Protein AF-A0A7X3IDD8-F1 (afdb_monomer_lite)

pLDDT: mean 87.77, std 14.96, range [39.66, 98.31]

Radius of gyration: 26.76 Å; chains: 1; bounding box: 59×68×96 Å

Secondary structure (DSSP, 8-state):
-------HHHHHHHHHHHHHHHHHHHHHHHHHHHHHHHTS-TTTT---HHHHHHHHHHHHHHHHHHHHHHHHHHGGGGT--HHHHHHHHHHHHHHHHHHHIIIIIHHHH-HHHHHHHHHHHSTTS---HHHHHHHIIIIIIIIS-HHHHHHHHHHHTTSEEEETTEEEE-HHHHHHHHHHHHHHHHTT--THHHH-PPPTT-----PPPP----

Sequence (214 aa):
MTEPSLSGTGRALRWVGAQALLHLGTLVVGFGTFVLLFQTDLWSGVTILFYRGLLLLVVAFLLTLAAAVALTGLGRAWGLRRRDALGACVLSLSLNLSGFVVLPVTVDRSVSVFLLGQMAAHPDESFDADRARAVFDAVYLGTFRQMERRLAEQKASGNVAPRGDGYVITPQGRAFIRFAGLIARLFRTDTRLIAGASAPGAAPTLRPPRDQPD

Foldseek 3Di:
DDDPDDPPVNLVVLLVVVLVCLLVVLLVQLLVQLVVLVVDCVPVVPLPLLVVSVVSSVVSLVVSLVVSQVVLVVVVVSVRDSVSSVVSSVVSSVVNNVCCCVPVVCCVVDLVVVLVVVCVVVVPDDDDPVNSVVCCVCPVCNVVVVVVSVVVVCVVVVQWDDDDPRIDGDPVVVVVLVVVLVVCVVVVHDCCVRVDDDPVPPPPPPDPDDDDDD

Structure (mmCIF, N/CA/C/O backbone):
data_AF-A0A7X3IDD8-F1
#
_entry.id   AF-A0A7X3IDD8-F1
#
loop_
_atom_site.group_PDB
_atom_site.id
_atom_site.type_symbol
_atom_site.label_atom_id
_atom_site.label_alt_id
_atom_site.label_comp_id
_atom_site.label_asym_id
_atom_site.label_entity_id
_atom_site.label_seq_id
_atom_site.pdbx_PDB_ins_code
_atom_site.Cartn_x
_atom_site.Cartn_y
_atom_site.Cartn_z
_atom_site.occupancy
_atom_site.B_iso_or_equiv
_atom_site.auth_seq_id
_atom_site.auth_comp_id
_atom_site.auth_asym_id
_atom_site.auth_atom_id
_atom_site.pdbx_PDB_model_num
ATOM 1 N N . MET A 1 1 ? 36.778 8.704 -46.270 1.00 40.66 1 MET A N 1
ATOM 2 C CA . MET A 1 1 ? 35.745 9.066 -45.277 1.00 40.66 1 MET A CA 1
ATOM 3 C C . MET A 1 1 ? 35.846 8.081 -44.130 1.00 40.66 1 MET A C 1
ATOM 5 O O . MET A 1 1 ? 35.415 6.947 -44.261 1.00 40.66 1 MET A O 1
ATOM 9 N N . THR A 1 2 ? 36.538 8.476 -43.070 1.00 46.09 2 THR A N 1
ATOM 10 C CA . THR A 1 2 ? 36.701 7.712 -41.831 1.00 46.09 2 THR A CA 1
ATOM 11 C C . THR A 1 2 ? 35.516 8.026 -40.925 1.00 46.09 2 THR A C 1
ATOM 13 O O . THR A 1 2 ? 35.319 9.180 -40.551 1.00 46.09 2 THR A O 1
ATOM 16 N N . GLU A 1 3 ? 34.695 7.023 -40.609 1.00 45.62 3 GLU A N 1
ATOM 17 C CA . GLU A 1 3 ? 33.660 7.185 -39.589 1.00 45.62 3 GLU A CA 1
ATOM 18 C C . GLU A 1 3 ? 34.314 7.539 -38.244 1.00 45.62 3 GLU A C 1
ATOM 20 O O . GLU A 1 3 ? 35.292 6.890 -37.853 1.00 45.62 3 GLU A O 1
ATOM 25 N N . PRO A 1 4 ? 33.804 8.541 -37.508 1.00 50.19 4 PRO A N 1
ATOM 26 C CA . PRO A 1 4 ? 34.301 8.835 -36.179 1.00 50.19 4 PRO A CA 1
ATOM 27 C C . PRO A 1 4 ? 33.921 7.674 -35.258 1.00 50.19 4 PRO A C 1
ATOM 29 O O . PRO A 1 4 ? 32.768 7.521 -34.851 1.00 50.19 4 PRO A O 1
ATOM 32 N N . SER A 1 5 ? 34.902 6.836 -34.920 1.00 55.78 5 SER A N 1
ATOM 33 C CA . SER A 1 5 ? 34.750 5.808 -33.900 1.00 55.78 5 SER A CA 1
ATOM 34 C C . SER A 1 5 ? 34.416 6.496 -32.577 1.00 55.78 5 SER A C 1
ATOM 36 O O . SER A 1 5 ? 35.290 7.085 -31.939 1.00 55.78 5 SER A O 1
ATOM 38 N N . LEU A 1 6 ? 33.148 6.459 -32.165 1.00 56.12 6 LEU A N 1
ATOM 39 C CA . LEU A 1 6 ? 32.753 6.894 -30.828 1.00 56.12 6 LEU A CA 1
ATOM 40 C C . LEU A 1 6 ? 33.635 6.157 -29.812 1.00 56.12 6 LEU A C 1
ATOM 42 O O . LEU A 1 6 ? 33.606 4.924 -29.746 1.00 56.12 6 LEU A O 1
ATOM 46 N N . SER A 1 7 ? 34.426 6.914 -29.049 1.00 67.75 7 SER A N 1
ATOM 47 C CA . SER A 1 7 ? 35.276 6.387 -27.983 1.00 67.75 7 SER A CA 1
ATOM 48 C C . SER A 1 7 ? 34.442 5.533 -27.019 1.00 67.75 7 SER A C 1
ATOM 50 O O . SER A 1 7 ? 33.246 5.779 -26.828 1.00 67.75 7 SER A O 1
ATOM 52 N N . GLY A 1 8 ? 35.048 4.508 -26.407 1.00 75.00 8 GLY A N 1
ATOM 53 C CA . GLY A 1 8 ? 34.346 3.583 -25.501 1.00 75.00 8 GLY A CA 1
ATOM 54 C C . GLY A 1 8 ? 33.519 4.294 -24.418 1.00 75.00 8 GLY A C 1
ATOM 55 O O . GLY A 1 8 ? 32.426 3.845 -24.073 1.00 75.00 8 GLY A O 1
ATOM 56 N N . THR A 1 9 ? 33.978 5.471 -23.986 1.00 80.56 9 THR A N 1
ATOM 57 C CA . THR A 1 9 ? 33.298 6.375 -23.052 1.00 80.56 9 THR A CA 1
ATOM 58 C C . THR A 1 9 ? 31.939 6.871 -23.559 1.00 80.56 9 THR A C 1
ATOM 60 O O . THR A 1 9 ? 30.962 6.844 -22.814 1.00 80.56 9 THR A O 1
ATOM 63 N N . GLY A 1 10 ? 31.826 7.270 -24.831 1.00 82.88 10 GLY A N 1
ATOM 64 C CA . GLY A 1 10 ? 30.569 7.774 -25.399 1.00 82.88 10 GLY A CA 1
ATOM 65 C C . GLY A 1 10 ? 29.494 6.691 -25.512 1.00 82.88 10 GLY A C 1
ATOM 66 O O . GLY A 1 10 ? 28.311 6.942 -25.282 1.00 82.88 10 GLY A O 1
ATOM 67 N N . ARG A 1 11 ? 29.901 5.451 -25.806 1.00 82.31 11 ARG A N 1
ATOM 68 C CA . ARG A 1 11 ? 28.991 4.296 -25.835 1.00 82.31 11 ARG A CA 1
ATOM 69 C C . ARG A 1 11 ? 28.524 3.910 -24.430 1.00 82.31 11 ARG A C 1
ATOM 71 O O . ARG A 1 11 ? 27.340 3.632 -24.248 1.00 82.31 11 ARG A O 1
ATOM 78 N N . ALA A 1 12 ? 29.430 3.939 -23.451 1.00 85.44 12 ALA A N 1
ATOM 79 C CA . ALA A 1 12 ? 29.105 3.674 -22.053 1.00 85.44 12 ALA A CA 1
ATOM 80 C C . ALA A 1 12 ? 28.103 4.699 -21.499 1.00 85.44 12 ALA A C 1
ATOM 82 O O . ALA A 1 12 ? 27.088 4.308 -20.926 1.00 85.44 12 ALA A O 1
ATOM 83 N N . LEU A 1 13 ? 28.324 5.995 -21.745 1.00 88.94 13 LEU A N 1
ATOM 84 C CA . LEU A 1 13 ? 27.430 7.055 -21.273 1.00 88.94 13 LEU A CA 1
ATOM 85 C C . LEU A 1 13 ? 26.016 6.928 -21.858 1.00 88.94 13 LEU A C 1
ATOM 87 O O . LEU A 1 13 ? 25.032 7.054 -21.132 1.00 88.94 13 LEU A O 1
ATOM 91 N N . ARG A 1 14 ? 25.901 6.611 -23.155 1.00 87.00 14 ARG A N 1
ATOM 92 C CA . ARG A 1 14 ? 24.602 6.373 -23.809 1.00 87.00 14 ARG A CA 1
ATOM 93 C C . ARG A 1 14 ? 23.867 5.175 -23.216 1.00 87.00 14 ARG A C 1
ATOM 95 O O . ARG A 1 14 ? 22.658 5.250 -23.021 1.00 87.00 14 ARG A O 1
ATOM 102 N N . TRP A 1 15 ? 24.583 4.093 -22.916 1.00 88.38 15 TRP A N 1
ATOM 103 C CA . TRP A 1 15 ? 23.991 2.915 -22.287 1.00 88.38 15 TRP A CA 1
ATOM 104 C C . TRP A 1 15 ? 23.508 3.212 -20.863 1.00 88.38 15 TRP A C 1
ATOM 106 O O . TRP A 1 15 ? 22.370 2.886 -20.537 1.00 88.38 15 TRP A O 1
ATOM 116 N N . VAL A 1 16 ? 24.315 3.894 -20.041 1.00 90.62 16 VAL A N 1
ATOM 117 C CA . VAL A 1 16 ? 23.910 4.315 -18.686 1.00 90.62 16 VAL A CA 1
ATOM 118 C C . VAL A 1 16 ? 22.692 5.237 -18.744 1.00 90.62 16 VAL A C 1
ATOM 120 O O . VAL A 1 16 ? 21.732 5.022 -18.008 1.00 90.62 16 VAL A O 1
ATOM 123 N N . GLY A 1 17 ? 22.688 6.214 -19.655 1.00 91.75 17 GLY A N 1
ATOM 124 C CA . GLY A 1 17 ? 21.538 7.093 -19.868 1.00 91.75 17 GLY A CA 1
ATOM 125 C C . GLY A 1 17 ? 20.279 6.316 -20.263 1.00 91.75 17 GLY A C 1
ATOM 126 O O . GLY A 1 17 ? 19.217 6.529 -19.685 1.00 91.75 17 GLY A O 1
ATOM 127 N N . ALA A 1 18 ? 20.399 5.354 -21.182 1.00 91.00 18 ALA A N 1
ATOM 128 C CA . ALA A 1 18 ? 19.285 4.498 -21.583 1.00 91.00 18 ALA A CA 1
ATOM 129 C C . ALA A 1 18 ? 18.764 3.628 -20.423 1.00 91.00 18 ALA A C 1
ATOM 131 O O . ALA A 1 18 ? 17.552 3.485 -20.270 1.00 91.00 18 ALA A O 1
ATOM 132 N N . GLN A 1 19 ? 19.651 3.086 -19.581 1.00 92.31 19 GLN A N 1
ATOM 133 C CA . GLN A 1 19 ? 19.263 2.348 -18.374 1.00 92.31 19 GLN A CA 1
ATOM 134 C C . GLN A 1 19 ? 18.523 3.247 -17.384 1.00 92.31 19 GLN A C 1
ATOM 136 O O . GLN A 1 19 ? 17.455 2.871 -16.908 1.00 92.31 19 GLN A O 1
ATOM 141 N N . ALA A 1 20 ? 19.051 4.438 -17.097 1.00 93.81 20 ALA A N 1
ATOM 142 C CA . ALA A 1 20 ? 18.425 5.381 -16.176 1.00 93.81 20 ALA A CA 1
ATOM 143 C C . ALA A 1 20 ? 17.020 5.780 -16.649 1.00 93.81 20 ALA A C 1
ATOM 145 O O . ALA A 1 20 ? 16.072 5.738 -15.867 1.00 93.81 20 ALA A O 1
ATOM 146 N N . LEU A 1 21 ? 16.864 6.078 -17.944 1.00 93.62 21 LEU A N 1
ATOM 147 C CA . LEU A 1 21 ? 15.566 6.392 -18.545 1.00 93.62 21 LEU A CA 1
ATOM 148 C C . LEU A 1 21 ? 14.594 5.209 -18.492 1.00 93.62 21 LEU A C 1
ATOM 150 O O . LEU A 1 21 ? 13.416 5.411 -18.214 1.00 93.62 21 LEU A O 1
ATOM 154 N N . LEU A 1 22 ? 15.067 3.978 -18.709 1.00 93.75 22 LEU A N 1
ATOM 155 C CA . LEU A 1 22 ? 14.237 2.777 -18.586 1.00 93.75 22 LEU A CA 1
ATOM 156 C C . LEU A 1 22 ? 13.740 2.579 -17.145 1.00 93.75 22 LEU A C 1
ATOM 158 O O . LEU A 1 22 ? 12.558 2.309 -16.932 1.00 93.75 22 LEU A O 1
ATOM 162 N N . HIS A 1 23 ? 14.613 2.739 -16.151 1.00 95.69 23 HIS A N 1
ATOM 163 C CA . HIS A 1 23 ? 14.243 2.603 -14.739 1.00 95.69 23 HIS A CA 1
ATOM 164 C C . HIS A 1 23 ? 13.279 3.707 -14.304 1.00 95.69 23 HIS A C 1
ATOM 166 O O . HIS A 1 23 ? 12.245 3.419 -13.707 1.00 95.69 23 HIS A O 1
ATOM 172 N N . LEU A 1 24 ? 13.562 4.960 -14.664 1.00 96.25 24 LEU A N 1
ATOM 173 C CA . LEU A 1 24 ? 12.666 6.074 -14.372 1.00 96.25 24 LEU A CA 1
ATOM 174 C C . LEU A 1 24 ? 11.312 5.899 -15.071 1.00 96.25 24 LEU A C 1
ATOM 176 O O . LEU A 1 24 ? 10.269 6.049 -14.442 1.00 96.25 24 LEU A O 1
ATOM 180 N N . GLY A 1 25 ? 11.319 5.524 -16.351 1.00 95.44 25 GLY A N 1
ATOM 181 C CA . GLY A 1 25 ? 10.107 5.297 -17.132 1.00 95.44 25 GLY A CA 1
ATOM 182 C C . GLY A 1 25 ? 9.245 4.175 -16.556 1.00 95.44 25 GLY A C 1
ATOM 183 O O . GLY A 1 25 ? 8.052 4.365 -16.354 1.00 95.44 25 GLY A O 1
ATOM 184 N N . THR A 1 26 ? 9.837 3.024 -16.224 1.00 96.75 26 THR A N 1
ATOM 185 C CA . THR A 1 26 ? 9.107 1.906 -15.594 1.00 96.75 26 THR A CA 1
ATOM 186 C C . THR A 1 26 ? 8.615 2.234 -14.187 1.00 96.75 26 THR A C 1
ATOM 188 O O . THR A 1 26 ? 7.568 1.727 -13.782 1.00 96.75 26 THR A O 1
ATOM 191 N N . LEU A 1 27 ? 9.319 3.088 -13.441 1.00 97.44 27 LEU A N 1
ATOM 192 C CA . LEU A 1 27 ? 8.855 3.578 -12.147 1.00 97.44 27 LEU A CA 1
ATOM 193 C C . LEU A 1 27 ? 7.629 4.482 -12.302 1.00 97.44 27 LEU A C 1
ATOM 195 O O . LEU A 1 27 ? 6.605 4.216 -11.678 1.00 97.44 27 LEU A O 1
ATOM 199 N N . VAL A 1 28 ? 7.708 5.504 -13.161 1.00 97.31 28 VAL A N 1
ATOM 200 C CA . VAL A 1 28 ? 6.606 6.453 -13.393 1.00 97.31 28 VAL A CA 1
ATOM 201 C C . VAL A 1 28 ? 5.392 5.749 -13.994 1.00 97.31 28 VAL A C 1
ATOM 203 O O . VAL A 1 28 ? 4.284 5.915 -13.492 1.00 97.31 28 VAL A O 1
ATOM 206 N N . VAL A 1 29 ? 5.585 4.925 -15.027 1.00 96.88 29 VAL A N 1
ATOM 207 C CA . VAL A 1 29 ? 4.492 4.179 -15.668 1.00 96.88 29 VAL A CA 1
ATOM 208 C C . VAL A 1 29 ? 3.903 3.148 -14.712 1.00 96.88 29 VAL A C 1
ATOM 210 O O . VAL A 1 29 ? 2.681 3.054 -14.616 1.00 96.88 29 VAL A O 1
ATOM 213 N N . GLY A 1 30 ? 4.739 2.409 -13.977 1.00 97.62 30 GLY A N 1
ATOM 214 C CA . GLY A 1 30 ? 4.274 1.419 -13.006 1.00 97.62 30 GLY A CA 1
ATOM 215 C C . GLY A 1 30 ? 3.460 2.045 -11.880 1.00 97.62 30 GLY A C 1
ATOM 216 O O . GLY A 1 30 ? 2.353 1.586 -11.604 1.00 97.62 30 GLY A O 1
ATOM 217 N N . PHE A 1 31 ? 3.958 3.137 -11.297 1.00 97.75 31 PHE A N 1
ATOM 218 C CA . PHE A 1 31 ? 3.244 3.880 -10.262 1.00 97.75 31 PHE A CA 1
ATOM 219 C C . PHE A 1 31 ? 1.958 4.517 -10.791 1.00 97.75 31 PHE A C 1
ATOM 221 O O . PHE A 1 31 ? 0.898 4.335 -10.199 1.00 97.75 31 PHE A O 1
ATOM 228 N N . GLY A 1 32 ? 2.018 5.202 -11.936 1.00 97.56 32 GLY A N 1
ATOM 229 C CA . GLY A 1 32 ? 0.842 5.810 -12.558 1.00 97.56 32 GLY A CA 1
ATOM 230 C C . GLY A 1 32 ? -0.240 4.778 -12.872 1.00 97.56 32 GLY A C 1
ATOM 231 O O . GLY A 1 32 ? -1.396 4.969 -12.509 1.00 97.56 32 GLY A O 1
ATOM 232 N N . THR A 1 33 ? 0.140 3.639 -13.459 1.00 97.38 33 THR A N 1
ATOM 233 C CA . THR A 1 33 ? -0.785 2.527 -13.738 1.00 97.38 33 THR A CA 1
ATOM 234 C C . THR A 1 33 ? -1.399 1.992 -12.450 1.00 97.38 33 THR A C 1
ATOM 236 O O . THR A 1 33 ? -2.607 1.788 -12.382 1.00 97.38 33 THR A O 1
ATOM 239 N N . PHE A 1 34 ? -0.590 1.793 -11.411 1.00 97.50 34 PHE A N 1
ATOM 240 C CA . PHE A 1 34 ? -1.061 1.296 -10.124 1.00 97.50 34 PHE A CA 1
ATOM 241 C C . PHE A 1 34 ? -2.073 2.242 -9.460 1.00 97.50 34 PHE A C 1
ATOM 243 O O . PHE A 1 34 ? -3.122 1.790 -9.001 1.00 97.50 34 PHE A O 1
ATOM 250 N N . VAL A 1 35 ? -1.808 3.552 -9.469 1.00 96.19 35 VAL A N 1
ATOM 251 C CA . VAL A 1 35 ? -2.733 4.571 -8.947 1.00 96.19 35 VAL A CA 1
ATOM 252 C C . VAL A 1 35 ? -4.024 4.620 -9.763 1.00 96.19 35 VAL A C 1
ATOM 254 O O . VAL A 1 35 ? -5.106 4.628 -9.182 1.00 96.19 35 VAL A O 1
ATOM 257 N N . LEU A 1 36 ? -3.934 4.602 -11.096 1.00 96.75 36 LEU A N 1
ATOM 258 C CA . LEU A 1 36 ? -5.112 4.609 -11.968 1.00 96.75 36 LEU A CA 1
ATOM 259 C C . LEU A 1 36 ? -5.984 3.371 -11.749 1.00 96.75 36 LEU A C 1
ATOM 261 O O . LEU A 1 36 ? -7.198 3.493 -11.628 1.00 96.75 36 LEU A O 1
ATOM 265 N N . LEU A 1 37 ? -5.377 2.189 -11.615 1.00 95.81 37 LEU A N 1
ATOM 266 C CA . LEU A 1 37 ? -6.098 0.957 -11.291 1.00 95.81 37 LEU A CA 1
ATOM 267 C C . LEU A 1 37 ? -6.845 1.066 -9.954 1.00 95.81 37 LEU A C 1
ATOM 269 O O . LEU A 1 37 ? -7.968 0.576 -9.841 1.00 95.81 37 LEU A O 1
ATOM 273 N N . PHE A 1 38 ? -6.274 1.759 -8.966 1.00 92.62 38 PHE A N 1
ATOM 274 C CA . PHE A 1 38 ? -6.936 2.027 -7.688 1.00 92.62 38 PHE A CA 1
ATOM 275 C C . PHE A 1 38 ? -8.170 2.932 -7.797 1.00 92.62 38 PHE A C 1
ATOM 277 O O . PHE A 1 38 ? -9.085 2.793 -6.985 1.00 92.62 38 PHE A O 1
ATOM 284 N N . GLN A 1 39 ? -8.209 3.822 -8.791 1.00 93.50 39 GLN A N 1
ATOM 285 C CA . GLN A 1 39 ? -9.355 4.697 -9.062 1.00 93.50 39 GLN A CA 1
ATOM 286 C C . GLN A 1 39 ? -10.506 3.982 -9.784 1.00 93.50 39 GLN A C 1
ATOM 288 O O . GLN A 1 39 ? -11.590 4.542 -9.902 1.00 93.50 39 GLN A O 1
ATOM 293 N N . THR A 1 40 ? -10.295 2.752 -10.257 1.00 92.81 40 THR A N 1
ATOM 294 C CA . THR A 1 40 ? -11.348 1.937 -10.880 1.00 92.81 40 THR A CA 1
ATOM 295 C C . THR A 1 40 ? -12.075 1.061 -9.856 1.00 92.81 40 THR A C 1
ATOM 297 O O . THR A 1 40 ? -11.513 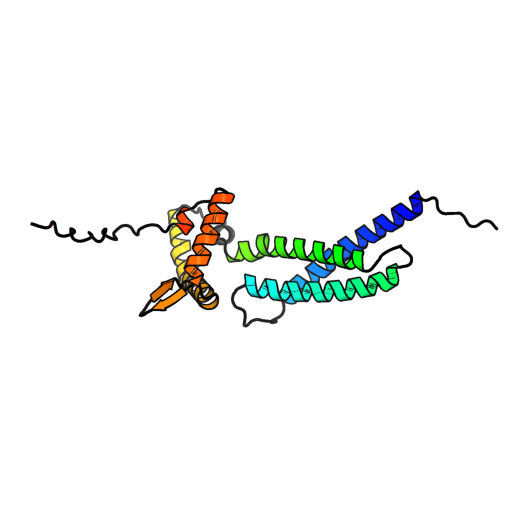0.704 -8.819 1.00 92.81 40 THR A O 1
ATOM 300 N N . ASP A 1 41 ? -13.284 0.603 -10.189 1.00 88.50 41 ASP A N 1
ATOM 301 C CA . ASP A 1 41 ? -14.047 -0.376 -9.390 1.00 88.50 41 ASP A CA 1
ATOM 302 C C . ASP A 1 41 ? -13.515 -1.818 -9.491 1.00 88.50 41 ASP A C 1
ATOM 304 O O . ASP A 1 41 ? -14.156 -2.779 -9.051 1.00 88.50 41 ASP A O 1
ATOM 308 N N . LEU A 1 42 ? -12.325 -2.002 -10.065 1.00 84.06 42 LEU A N 1
ATOM 309 C CA . LEU A 1 42 ? -11.728 -3.313 -10.245 1.00 84.06 42 LEU A CA 1
ATOM 310 C C . LEU A 1 42 ? -11.470 -3.979 -8.880 1.00 84.06 42 LEU A C 1
ATOM 312 O O . LEU A 1 42 ? -10.811 -3.421 -7.993 1.00 84.06 42 LEU A O 1
ATOM 316 N N . TRP A 1 43 ? -12.020 -5.187 -8.720 1.00 85.94 43 TRP A N 1
ATOM 317 C CA . TRP A 1 43 ? -12.029 -5.960 -7.471 1.00 85.94 43 TRP A CA 1
ATOM 318 C C . TRP A 1 43 ? -12.609 -5.214 -6.259 1.00 85.94 43 TRP A C 1
ATOM 320 O O . TRP A 1 43 ? -12.142 -5.408 -5.136 1.00 85.94 43 TRP A O 1
ATOM 330 N N . SER A 1 44 ? -13.666 -4.418 -6.449 1.00 80.50 44 SER A N 1
ATOM 331 C CA . SER A 1 44 ? -14.420 -3.789 -5.348 1.00 80.50 44 SER A CA 1
ATOM 332 C C . SER A 1 44 ? -14.946 -4.789 -4.301 1.00 80.50 44 SER A C 1
ATOM 334 O O . SER A 1 44 ? -15.105 -4.434 -3.136 1.00 80.50 44 SER A O 1
ATOM 336 N N . GLY A 1 45 ? -15.129 -6.063 -4.674 1.00 81.06 45 GLY A N 1
ATOM 337 C CA . GLY A 1 45 ? -15.478 -7.147 -3.746 1.00 81.06 45 GLY A CA 1
ATOM 338 C C . GLY A 1 45 ? -14.366 -7.552 -2.763 1.00 81.06 45 GLY A C 1
ATOM 339 O O . GLY A 1 45 ? -14.646 -8.230 -1.775 1.00 81.06 45 GLY A O 1
ATOM 340 N N . VAL A 1 46 ? -13.110 -7.145 -2.989 1.00 86.75 46 VAL A N 1
ATOM 341 C CA . VAL A 1 46 ? -11.999 -7.386 -2.054 1.00 86.75 46 VAL A CA 1
ATOM 342 C C . VAL A 1 46 ? -11.938 -6.231 -1.058 1.00 86.75 46 VAL A C 1
ATOM 344 O O . VAL A 1 46 ? -11.301 -5.207 -1.293 1.00 86.75 46 VAL A O 1
ATOM 347 N N . THR A 1 47 ? -12.607 -6.411 0.078 1.00 84.81 47 THR A N 1
ATOM 348 C CA . THR A 1 47 ? -12.787 -5.363 1.099 1.00 84.81 47 THR A CA 1
ATOM 349 C C . THR A 1 47 ? -11.506 -5.012 1.858 1.00 84.81 47 THR A C 1
ATOM 351 O O . THR A 1 47 ? -11.362 -3.901 2.365 1.00 84.81 47 THR A O 1
ATOM 354 N N . ILE A 1 48 ? -10.544 -5.936 1.927 1.00 90.56 48 ILE A N 1
ATOM 355 C CA . ILE A 1 48 ? -9.265 -5.711 2.604 1.00 90.56 48 ILE A CA 1
ATOM 356 C C . ILE A 1 48 ? -8.335 -4.941 1.664 1.00 90.56 48 ILE A C 1
ATOM 358 O O . ILE A 1 48 ? -7.780 -5.515 0.723 1.00 90.56 48 ILE A O 1
ATOM 362 N N . LEU A 1 49 ? -8.102 -3.659 1.974 1.00 91.62 49 LEU A N 1
ATOM 363 C CA . LEU A 1 49 ? -7.265 -2.749 1.180 1.00 91.62 49 LEU A CA 1
ATOM 364 C C . LEU A 1 49 ? -5.910 -3.364 0.802 1.00 91.62 49 LEU A C 1
ATOM 366 O O . LEU A 1 49 ? -5.499 -3.283 -0.351 1.00 91.62 49 LEU A O 1
ATOM 370 N N . PHE A 1 50 ? -5.238 -4.016 1.756 1.00 92.44 50 PHE A N 1
ATOM 371 C CA . PHE A 1 50 ? -3.938 -4.653 1.530 1.00 92.44 50 PHE A CA 1
ATOM 372 C C . PHE A 1 50 ? -3.993 -5.742 0.444 1.00 92.44 50 PHE A C 1
ATOM 374 O O . PHE A 1 50 ? -3.139 -5.767 -0.440 1.00 92.44 50 PHE A O 1
ATOM 381 N N . TYR A 1 51 ? -5.010 -6.611 0.470 1.00 93.38 51 TYR A N 1
ATOM 382 C CA . TYR A 1 51 ? -5.160 -7.679 -0.524 1.00 93.38 51 TYR A CA 1
ATOM 383 C C . TYR A 1 51 ? -5.569 -7.134 -1.888 1.00 93.38 51 TYR A C 1
ATOM 385 O O . TYR A 1 51 ? -5.004 -7.551 -2.898 1.00 93.38 51 TYR A O 1
ATOM 393 N N . ARG A 1 52 ? -6.482 -6.155 -1.925 1.00 94.75 52 ARG A N 1
ATOM 394 C CA . ARG A 1 52 ? -6.846 -5.474 -3.173 1.00 94.75 52 ARG A CA 1
ATOM 395 C C . ARG A 1 52 ? -5.623 -4.808 -3.803 1.00 94.75 52 ARG A C 1
ATOM 397 O O . ARG A 1 52 ? -5.359 -5.014 -4.982 1.00 94.75 52 ARG A O 1
ATOM 404 N N . GLY A 1 53 ? -4.836 -4.081 -3.013 1.00 95.75 53 GLY A N 1
ATOM 405 C CA . GLY A 1 53 ? -3.621 -3.432 -3.497 1.00 95.75 53 GLY A CA 1
ATOM 406 C C . GLY A 1 53 ? -2.582 -4.410 -4.027 1.00 95.75 53 GLY A C 1
ATOM 407 O O . GLY A 1 53 ? -1.998 -4.141 -5.069 1.00 95.75 53 GLY A O 1
ATOM 408 N N . LEU A 1 54 ? -2.397 -5.573 -3.395 1.00 96.19 54 LEU A N 1
ATOM 409 C CA . LEU A 1 54 ? -1.484 -6.596 -3.913 1.00 96.19 54 LEU A CA 1
ATOM 410 C C . LEU A 1 54 ? -1.926 -7.118 -5.292 1.00 96.19 54 LEU A C 1
ATOM 412 O O . LEU A 1 54 ? -1.092 -7.249 -6.186 1.00 96.19 54 LEU A O 1
ATOM 416 N N . LEU A 1 55 ? -3.225 -7.370 -5.486 1.00 96.19 55 LEU A N 1
ATOM 417 C CA . LEU A 1 55 ? -3.769 -7.796 -6.781 1.00 96.19 55 LEU A CA 1
ATOM 418 C C . LEU A 1 55 ? -3.570 -6.723 -7.858 1.00 96.19 55 LEU A C 1
ATOM 420 O O . LEU A 1 55 ? -3.025 -7.012 -8.923 1.00 96.19 55 LEU A O 1
ATOM 424 N N . LEU A 1 56 ? -3.952 -5.475 -7.566 1.00 96.69 56 LEU A N 1
ATOM 425 C CA . LEU A 1 56 ? -3.781 -4.351 -8.493 1.00 96.69 56 LEU A CA 1
ATOM 426 C C . LEU A 1 56 ? -2.302 -4.111 -8.824 1.00 96.69 56 LEU A C 1
ATOM 428 O O . LEU A 1 56 ? -1.970 -3.795 -9.965 1.00 96.69 56 LEU A O 1
ATOM 432 N N . LEU A 1 57 ? -1.405 -4.307 -7.857 1.00 97.38 57 LEU A N 1
ATOM 433 C CA . LEU A 1 57 ? 0.032 -4.149 -8.046 1.00 97.38 57 LEU A CA 1
ATOM 434 C C . LEU A 1 57 ? 0.612 -5.219 -8.977 1.00 97.38 57 LEU A C 1
ATOM 436 O O . LEU A 1 57 ? 1.436 -4.899 -9.832 1.00 97.38 57 LEU A O 1
ATOM 440 N N . VAL A 1 58 ? 0.161 -6.473 -8.858 1.00 97.56 58 VAL A N 1
ATOM 441 C CA . VAL A 1 58 ? 0.538 -7.544 -9.797 1.00 97.56 58 VAL A CA 1
ATOM 442 C C . VAL A 1 58 ? 0.091 -7.189 -11.213 1.00 97.56 58 VAL A C 1
ATOM 444 O O . VAL A 1 58 ? 0.875 -7.314 -12.151 1.00 97.56 58 VAL A O 1
ATOM 447 N N . VAL A 1 59 ? -1.132 -6.682 -11.382 1.00 97.06 59 VAL A N 1
ATOM 448 C CA . VAL A 1 59 ? -1.635 -6.251 -12.696 1.00 97.06 59 VAL A CA 1
ATOM 449 C C . VAL A 1 59 ? -0.815 -5.085 -13.246 1.00 97.06 59 VAL A C 1
ATOM 451 O O . VAL A 1 59 ? -0.351 -5.155 -14.383 1.00 97.06 59 VAL A O 1
ATOM 454 N N . ALA A 1 60 ? -0.561 -4.052 -12.438 1.00 97.62 60 ALA A N 1
ATOM 455 C CA . ALA A 1 60 ? 0.278 -2.921 -12.826 1.00 97.62 60 ALA A CA 1
ATOM 456 C C . ALA A 1 60 ? 1.684 -3.375 -13.247 1.00 97.62 60 ALA A C 1
ATOM 458 O O . ALA A 1 60 ? 2.209 -2.911 -14.261 1.00 97.62 60 ALA A O 1
ATOM 459 N N . PHE A 1 61 ? 2.275 -4.323 -12.514 1.00 97.94 61 PHE A N 1
ATOM 460 C CA . PHE A 1 61 ? 3.567 -4.911 -12.852 1.00 97.94 61 PHE A CA 1
ATOM 461 C C . PHE A 1 61 ? 3.535 -5.636 -14.197 1.00 97.94 61 PHE A C 1
ATOM 463 O O . PHE A 1 61 ? 4.408 -5.389 -15.025 1.00 97.94 61 PHE A O 1
ATOM 470 N N . LEU A 1 62 ? 2.534 -6.485 -14.449 1.00 97.88 62 LEU A N 1
ATOM 471 C CA . LEU A 1 62 ? 2.420 -7.217 -15.715 1.00 97.88 62 LEU A CA 1
ATOM 472 C C . LEU A 1 62 ? 2.239 -6.270 -16.908 1.00 97.88 62 LEU A C 1
ATOM 474 O O . LEU A 1 62 ? 2.899 -6.449 -17.932 1.00 97.88 62 LEU A O 1
ATOM 478 N N . LEU A 1 63 ? 1.412 -5.231 -16.760 1.00 97.00 63 LEU A N 1
ATOM 479 C CA . LEU A 1 63 ? 1.221 -4.203 -17.788 1.00 97.00 63 LEU A CA 1
ATOM 480 C C . LEU A 1 63 ? 2.515 -3.422 -18.050 1.00 97.00 63 LEU A C 1
ATOM 482 O O . LEU A 1 63 ? 2.918 -3.244 -19.201 1.00 97.00 63 LEU A O 1
ATOM 486 N N . THR A 1 64 ? 3.210 -3.018 -16.986 1.00 97.00 64 THR A N 1
ATOM 487 C CA . THR A 1 64 ? 4.485 -2.294 -17.088 1.00 97.00 64 THR A CA 1
ATOM 488 C C . THR A 1 64 ? 5.568 -3.162 -17.717 1.00 97.00 64 THR A C 1
ATOM 490 O O . THR A 1 64 ? 6.322 -2.685 -18.560 1.00 97.00 64 THR A O 1
ATOM 493 N N . LEU A 1 65 ? 5.634 -4.445 -17.354 1.00 96.50 65 LEU A N 1
ATOM 494 C CA . LEU A 1 65 ? 6.581 -5.400 -17.920 1.00 96.50 65 LEU A CA 1
ATOM 495 C C . LEU A 1 65 ? 6.316 -5.629 -19.407 1.00 96.50 65 LEU A C 1
ATOM 497 O O . LEU A 1 65 ? 7.257 -5.593 -20.198 1.00 96.50 65 LEU A O 1
ATOM 501 N N . ALA A 1 66 ? 5.055 -5.817 -19.801 1.00 94.81 66 ALA A N 1
ATOM 502 C CA . ALA A 1 66 ? 4.680 -5.958 -21.204 1.00 94.8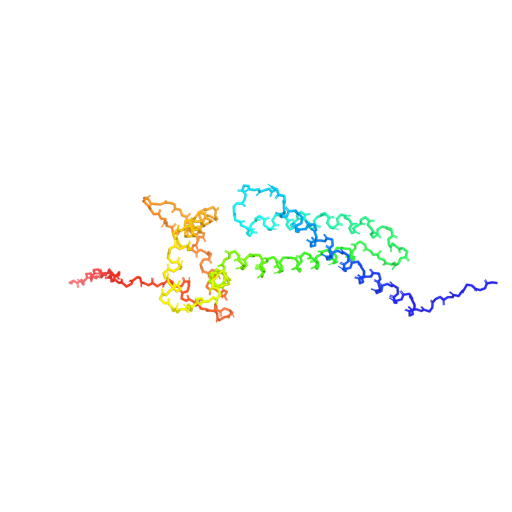1 66 ALA A CA 1
ATOM 503 C C . ALA A 1 66 ? 5.098 -4.719 -22.016 1.00 94.81 66 ALA A C 1
ATOM 505 O O . ALA A 1 66 ? 5.759 -4.854 -23.050 1.00 94.81 66 ALA A O 1
ATOM 506 N N . ALA A 1 67 ? 4.806 -3.518 -21.505 1.00 93.38 67 ALA A N 1
ATOM 507 C CA . ALA A 1 67 ? 5.214 -2.262 -22.129 1.00 93.38 67 ALA A CA 1
ATOM 508 C C . ALA A 1 67 ? 6.746 -2.127 -22.214 1.00 93.38 67 ALA A C 1
ATOM 510 O O . ALA A 1 67 ? 7.289 -1.829 -23.277 1.00 93.38 67 ALA A O 1
ATOM 511 N N . ALA A 1 68 ? 7.470 -2.409 -21.129 1.00 93.38 68 ALA A N 1
ATOM 512 C CA . ALA A 1 68 ? 8.927 -2.307 -21.086 1.00 93.38 68 ALA A CA 1
ATOM 513 C C . ALA A 1 68 ? 9.613 -3.317 -22.024 1.00 93.38 68 ALA A C 1
ATOM 515 O O . ALA A 1 68 ? 10.574 -2.982 -22.721 1.00 93.38 68 ALA A O 1
ATOM 516 N N . VAL A 1 69 ? 9.113 -4.554 -22.103 1.00 92.19 69 VAL A N 1
ATOM 517 C CA . VAL A 1 69 ? 9.626 -5.571 -23.035 1.00 92.19 69 VAL A CA 1
ATOM 518 C C . VAL A 1 69 ? 9.364 -5.170 -24.490 1.00 92.19 69 VAL A C 1
ATOM 520 O O . VAL A 1 69 ? 10.249 -5.348 -25.330 1.00 92.19 69 VAL A O 1
ATOM 523 N N . ALA A 1 70 ? 8.202 -4.587 -24.796 1.00 88.44 70 ALA A N 1
ATOM 524 C CA . ALA A 1 70 ? 7.905 -4.072 -26.132 1.00 88.44 70 ALA A CA 1
ATOM 525 C C . ALA A 1 70 ? 8.849 -2.914 -26.515 1.00 88.44 70 ALA A C 1
ATOM 527 O O . ALA A 1 70 ? 9.474 -2.942 -27.578 1.00 88.44 70 ALA A O 1
ATOM 528 N N . LEU A 1 71 ? 9.037 -1.944 -25.615 1.00 84.94 71 LEU A N 1
ATOM 529 C CA . LEU A 1 71 ? 9.876 -0.763 -25.842 1.00 84.94 71 LEU A CA 1
ATOM 530 C C . LEU A 1 71 ? 11.376 -1.086 -25.901 1.00 84.94 71 LEU A C 1
ATOM 532 O O . LEU A 1 71 ? 12.108 -0.492 -26.692 1.00 84.94 71 LEU A O 1
ATOM 536 N N . THR A 1 72 ? 11.856 -2.073 -25.138 1.00 83.88 72 THR A N 1
ATOM 537 C CA . THR A 1 72 ? 13.255 -2.531 -25.259 1.00 83.88 72 THR A CA 1
ATOM 538 C C . THR A 1 72 ? 13.548 -3.198 -26.604 1.00 83.88 72 THR A C 1
ATOM 540 O O . THR A 1 72 ? 14.704 -3.224 -27.024 1.00 83.88 72 THR A O 1
ATOM 543 N N . GLY A 1 73 ? 12.525 -3.663 -27.331 1.00 77.38 73 GLY A N 1
ATOM 544 C CA . GLY A 1 73 ? 12.657 -4.065 -28.733 1.00 77.38 73 GLY A CA 1
ATOM 545 C C . GLY A 1 73 ? 13.118 -2.918 -29.641 1.00 77.38 73 GLY A C 1
ATOM 546 O O . GLY A 1 73 ? 13.960 -3.141 -30.512 1.00 77.38 73 GLY A O 1
ATOM 547 N N . LEU A 1 74 ? 12.635 -1.698 -29.381 1.00 77.25 74 LEU A N 1
ATOM 548 C CA . LEU A 1 74 ? 13.002 -0.466 -30.094 1.00 77.25 74 LEU A CA 1
ATOM 549 C C . LEU A 1 74 ? 14.344 0.103 -29.598 1.00 77.25 74 LEU A C 1
ATOM 551 O O . LEU A 1 74 ? 15.138 0.625 -30.376 1.00 77.25 74 LEU A O 1
ATOM 555 N N . GLY A 1 75 ? 14.640 -0.063 -28.307 1.00 72.00 75 GLY A N 1
ATOM 556 C CA . GLY A 1 75 ? 15.871 0.403 -27.657 1.00 72.00 75 GLY A CA 1
ATOM 557 C C . GLY A 1 75 ? 17.125 -0.448 -27.905 1.00 72.00 75 GLY A C 1
ATOM 558 O O . GLY A 1 75 ? 18.173 -0.168 -27.318 1.00 72.00 75 GLY A O 1
ATOM 559 N N . ARG A 1 76 ? 17.065 -1.478 -28.765 1.00 74.62 76 ARG A N 1
ATOM 560 C CA . ARG A 1 76 ? 18.224 -2.346 -29.074 1.00 74.62 76 ARG A CA 1
ATOM 561 C C . ARG A 1 76 ? 19.426 -1.569 -29.604 1.00 74.62 76 ARG A C 1
ATOM 563 O O . ARG A 1 76 ? 20.558 -1.905 -29.263 1.00 74.62 76 ARG A O 1
ATOM 570 N N . ALA A 1 77 ? 19.185 -0.506 -30.373 1.00 74.75 77 ALA A N 1
ATOM 571 C CA . ALA A 1 77 ? 20.234 0.373 -30.890 1.00 74.75 77 ALA A CA 1
ATOM 572 C C . ALA A 1 77 ? 21.045 1.072 -29.778 1.00 74.75 77 ALA A C 1
ATOM 574 O O . ALA A 1 77 ? 22.155 1.538 -30.025 1.00 74.75 77 ALA A O 1
ATOM 575 N N . TRP A 1 78 ? 20.517 1.140 -28.550 1.00 77.31 78 TRP A N 1
ATOM 576 C CA . TRP A 1 78 ? 21.182 1.726 -27.378 1.00 77.31 78 TRP A CA 1
ATOM 577 C C . TRP A 1 78 ? 21.715 0.668 -26.396 1.00 77.31 78 TRP A C 1
ATOM 579 O O . TRP A 1 78 ? 22.137 0.997 -25.290 1.00 77.31 78 TRP A O 1
ATOM 589 N N . GLY A 1 79 ? 21.732 -0.609 -26.798 1.00 81.50 79 GLY A N 1
ATOM 590 C CA . GLY A 1 79 ? 22.305 -1.706 -26.014 1.00 81.50 79 GLY A CA 1
ATOM 591 C C . GLY A 1 79 ? 21.399 -2.260 -24.911 1.00 81.50 79 GLY A C 1
ATOM 592 O O . GLY A 1 79 ? 21.869 -3.066 -24.105 1.00 81.50 79 GLY A O 1
ATOM 593 N N . LEU A 1 80 ? 20.123 -1.861 -24.873 1.00 87.38 80 LEU A N 1
ATOM 594 C CA . LEU A 1 80 ? 19.146 -2.392 -23.923 1.00 87.38 80 LEU A CA 1
ATOM 595 C C . LEU A 1 80 ? 18.780 -3.842 -24.255 1.00 87.38 80 LEU A C 1
ATOM 597 O O . LEU A 1 80 ? 18.591 -4.220 -25.416 1.00 87.38 80 LEU A O 1
ATOM 601 N N . ARG A 1 81 ? 18.653 -4.663 -23.214 1.00 88.94 81 ARG A N 1
ATOM 602 C CA . ARG A 1 81 ? 18.257 -6.072 -23.296 1.00 88.94 81 ARG A CA 1
ATOM 603 C C . ARG A 1 81 ? 16.972 -6.304 -22.504 1.00 88.94 81 ARG A C 1
ATOM 605 O O . ARG A 1 81 ? 16.681 -5.604 -21.543 1.00 88.94 81 ARG A O 1
ATOM 612 N N . ARG A 1 82 ? 16.235 -7.368 -22.839 1.00 88.50 82 ARG A N 1
ATOM 613 C CA . ARG A 1 82 ? 14.996 -7.746 -22.122 1.00 88.50 82 ARG A CA 1
ATOM 614 C C . ARG A 1 82 ? 15.208 -7.971 -20.620 1.00 88.50 82 ARG A C 1
ATOM 616 O O . ARG A 1 82 ? 14.329 -7.660 -19.827 1.00 88.50 82 ARG A O 1
ATOM 623 N N . ARG A 1 83 ? 16.383 -8.478 -20.230 1.00 91.75 83 ARG A N 1
ATOM 624 C CA . ARG A 1 83 ? 16.762 -8.648 -18.817 1.00 91.75 83 ARG A CA 1
ATOM 625 C C . ARG A 1 83 ? 16.820 -7.317 -18.058 1.00 91.75 83 ARG A C 1
ATOM 627 O O . ARG A 1 83 ? 16.496 -7.286 -16.880 1.00 91.75 83 ARG A O 1
ATOM 634 N N . ASP A 1 84 ? 17.182 -6.235 -18.745 1.00 92.44 84 ASP A N 1
ATOM 635 C CA . ASP A 1 84 ? 17.264 -4.901 -18.155 1.00 92.44 84 ASP A CA 1
ATOM 636 C C . ASP A 1 84 ? 15.847 -4.358 -17.905 1.00 92.44 84 ASP A C 1
ATOM 638 O O . ASP A 1 84 ? 15.581 -3.780 -16.857 1.00 92.44 84 ASP A O 1
ATOM 642 N N . ALA A 1 85 ? 14.908 -4.648 -18.819 1.00 93.44 85 ALA A N 1
ATOM 643 C CA . ALA A 1 85 ? 13.483 -4.359 -18.640 1.00 93.44 85 ALA A CA 1
ATOM 644 C C . ALA A 1 85 ? 12.916 -5.073 -17.407 1.00 93.44 85 ALA A C 1
ATOM 646 O O . ALA A 1 85 ? 12.254 -4.452 -16.582 1.00 93.44 85 ALA A O 1
ATOM 647 N N . LEU A 1 86 ? 13.216 -6.368 -17.259 1.00 95.12 86 LEU A N 1
ATOM 648 C CA . LEU A 1 86 ? 12.783 -7.141 -16.098 1.00 95.12 86 LEU A CA 1
ATOM 649 C C . LEU A 1 86 ? 13.353 -6.563 -14.797 1.00 95.12 86 LEU A C 1
ATOM 651 O O . LEU A 1 86 ? 12.598 -6.375 -13.847 1.00 95.12 86 LEU A O 1
ATOM 655 N N . GLY A 1 87 ? 14.651 -6.246 -14.761 1.00 95.81 87 GLY A N 1
ATOM 656 C CA . GLY A 1 87 ? 15.289 -5.625 -13.596 1.00 95.81 87 GLY A CA 1
ATOM 657 C C . GLY A 1 87 ? 14.632 -4.297 -13.208 1.00 95.81 87 GLY A C 1
ATOM 658 O O . GLY A 1 87 ? 14.267 -4.106 -12.048 1.00 95.81 87 GLY A O 1
ATOM 659 N N . ALA A 1 88 ? 14.390 -3.429 -14.192 1.00 96.12 88 ALA A N 1
ATOM 660 C CA . ALA A 1 88 ? 13.710 -2.153 -13.995 1.00 96.12 88 ALA A CA 1
ATOM 661 C C . ALA A 1 88 ? 12.272 -2.331 -13.467 1.00 96.12 88 ALA A C 1
ATOM 663 O O . ALA A 1 88 ? 11.871 -1.674 -12.505 1.00 96.12 88 ALA A O 1
ATOM 664 N N . CYS A 1 89 ? 11.513 -3.281 -14.022 1.00 97.56 89 CYS A N 1
ATOM 665 C CA . CYS A 1 89 ? 10.161 -3.595 -13.559 1.00 97.56 89 CYS A CA 1
ATOM 666 C C . CYS A 1 89 ? 10.137 -4.195 -12.147 1.00 97.56 89 CYS A C 1
ATOM 668 O O . CYS A 1 89 ? 9.244 -3.862 -11.375 1.00 97.56 89 CYS A O 1
ATOM 670 N N . VAL A 1 90 ? 11.099 -5.050 -11.785 1.00 97.88 90 VAL A N 1
ATOM 671 C CA . VAL A 1 90 ? 11.207 -5.614 -10.427 1.00 97.88 90 VAL A CA 1
ATOM 672 C C . VAL A 1 90 ? 11.547 -4.525 -9.410 1.00 97.88 90 VAL A C 1
ATOM 674 O O . VAL A 1 90 ? 10.954 -4.492 -8.328 1.00 97.88 90 VAL A O 1
ATOM 677 N N . LEU A 1 91 ? 12.445 -3.597 -9.755 1.00 97.81 91 LEU A N 1
ATOM 678 C CA . LEU A 1 91 ? 12.733 -2.440 -8.907 1.00 97.81 91 LEU A CA 1
ATOM 679 C C . LEU A 1 91 ? 11.487 -1.561 -8.736 1.00 97.81 91 LEU A C 1
ATOM 681 O O . LEU A 1 91 ? 11.127 -1.223 -7.610 1.00 97.81 91 LEU A O 1
ATOM 685 N N . SER A 1 92 ? 10.798 -1.250 -9.838 1.00 98.12 92 SER A N 1
ATOM 686 C CA . SER A 1 92 ? 9.538 -0.499 -9.821 1.00 98.12 92 SER A CA 1
ATOM 687 C C . SER A 1 92 ? 8.485 -1.185 -8.944 1.00 98.12 92 SER A C 1
ATOM 689 O O . SER A 1 92 ? 7.917 -0.539 -8.065 1.00 98.12 92 SER A O 1
ATOM 691 N N . LEU A 1 93 ? 8.278 -2.498 -9.092 1.00 98.31 93 LEU A N 1
ATOM 692 C CA . LEU A 1 93 ? 7.376 -3.292 -8.249 1.00 98.31 93 LEU A CA 1
ATOM 693 C C . LEU A 1 93 ? 7.743 -3.186 -6.765 1.00 98.31 93 LEU A C 1
ATOM 695 O O . LEU A 1 93 ? 6.865 -2.982 -5.931 1.00 98.31 93 LEU A O 1
ATOM 699 N N . SER A 1 94 ? 9.030 -3.300 -6.439 1.00 98.31 94 SER A N 1
ATOM 700 C CA . SER A 1 94 ? 9.517 -3.266 -5.055 1.00 98.31 94 SER A CA 1
ATOM 701 C C . SER A 1 94 ? 9.282 -1.902 -4.403 1.00 98.31 94 SER A C 1
ATOM 703 O O . SER A 1 94 ? 8.823 -1.826 -3.261 1.00 98.31 94 SER A O 1
ATOM 705 N N . LEU A 1 95 ? 9.542 -0.818 -5.141 1.00 98.12 95 LEU A N 1
ATOM 706 C CA . LEU A 1 95 ? 9.287 0.549 -4.685 1.00 98.12 95 LEU A CA 1
ATOM 707 C C . LEU A 1 95 ? 7.790 0.827 -4.543 1.00 98.12 95 LEU A C 1
ATOM 709 O O . LEU A 1 95 ? 7.371 1.385 -3.533 1.00 98.12 95 LEU A O 1
ATOM 713 N N . ASN A 1 96 ? 6.978 0.383 -5.504 1.00 97.94 96 ASN A N 1
ATOM 714 C CA . ASN A 1 96 ? 5.526 0.517 -5.437 1.00 97.94 96 ASN A CA 1
ATOM 715 C C . ASN A 1 96 ? 4.930 -0.269 -4.264 1.00 97.94 96 ASN A C 1
ATOM 717 O O . ASN A 1 96 ? 4.105 0.274 -3.536 1.00 97.94 96 ASN A O 1
ATOM 721 N N . LEU A 1 97 ? 5.376 -1.507 -4.028 1.00 97.88 97 LEU A N 1
ATOM 722 C CA . LEU A 1 97 ? 4.957 -2.304 -2.873 1.00 97.88 97 LEU A CA 1
ATOM 723 C C . LEU A 1 97 ? 5.317 -1.601 -1.562 1.00 97.88 97 LEU A C 1
ATOM 725 O O . LEU A 1 97 ? 4.478 -1.483 -0.671 1.00 97.88 97 LEU A O 1
ATOM 729 N N . SER A 1 98 ? 6.555 -1.114 -1.457 1.00 97.75 98 SER A N 1
ATOM 730 C CA . SER A 1 98 ? 7.038 -0.417 -0.263 1.00 97.75 98 SER A CA 1
ATOM 731 C C . SER A 1 98 ? 6.238 0.861 -0.014 1.00 97.75 98 SER A C 1
ATOM 733 O O . SER A 1 98 ? 5.729 1.062 1.085 1.00 97.75 98 SER A O 1
ATOM 735 N N . GLY A 1 99 ? 6.050 1.684 -1.049 1.00 97.19 99 GLY A N 1
ATOM 736 C CA . GLY A 1 99 ? 5.233 2.893 -0.984 1.00 97.19 99 GLY A CA 1
ATOM 737 C C . GLY A 1 99 ? 3.783 2.592 -0.615 1.00 97.19 99 GLY A C 1
ATOM 738 O O . GLY A 1 99 ? 3.231 3.248 0.259 1.00 97.19 99 GLY A O 1
ATOM 739 N N . PHE A 1 100 ? 3.181 1.557 -1.205 1.00 97.06 100 PHE A N 1
ATOM 740 C CA . PHE A 1 100 ? 1.816 1.127 -0.902 1.00 97.06 100 PHE A CA 1
ATOM 741 C C . PHE A 1 100 ? 1.634 0.735 0.571 1.00 97.06 100 PHE A C 1
ATOM 743 O O . PHE A 1 100 ? 0.680 1.166 1.223 1.00 97.06 100 PHE A O 1
ATOM 750 N N . VAL A 1 101 ? 2.559 -0.068 1.105 1.00 95.81 101 VAL A N 1
ATOM 751 C CA . VAL A 1 101 ? 2.513 -0.519 2.501 1.00 95.81 101 VAL A CA 1
ATOM 752 C C . VAL A 1 101 ? 2.776 0.637 3.466 1.00 95.81 101 VAL A C 1
ATOM 754 O O . VAL A 1 101 ? 2.093 0.749 4.479 1.00 95.81 101 VAL A O 1
ATOM 757 N N . VAL A 1 102 ? 3.732 1.514 3.158 1.00 95.56 102 VAL A N 1
ATOM 758 C CA . VAL A 1 102 ? 4.112 2.622 4.046 1.00 95.56 102 VAL A CA 1
ATOM 759 C C . VAL A 1 102 ? 3.098 3.762 4.020 1.00 95.56 102 VAL A C 1
ATOM 761 O O . VAL A 1 102 ? 2.873 4.369 5.062 1.00 95.56 102 VAL A O 1
ATOM 764 N N . LEU A 1 103 ? 2.481 4.058 2.876 1.00 95.06 103 LEU A N 1
ATOM 765 C CA . LEU A 1 103 ? 1.609 5.221 2.710 1.00 95.06 103 LEU A CA 1
ATOM 766 C C . LEU A 1 103 ? 0.119 4.821 2.794 1.00 95.06 103 LEU A C 1
ATOM 768 O O . LEU A 1 103 ? -0.434 4.943 3.888 1.00 95.06 103 LEU A O 1
ATOM 772 N N . PRO A 1 104 ? -0.552 4.300 1.739 1.00 94.62 104 PRO A N 1
ATOM 773 C CA . PRO A 1 104 ? -1.968 3.929 1.802 1.00 94.62 104 PRO A CA 1
ATOM 774 C C . PRO A 1 104 ? -2.352 3.021 2.970 1.00 94.62 104 PRO A C 1
ATOM 776 O O . PRO A 1 104 ? -3.317 3.300 3.679 1.00 94.62 104 PRO A O 1
ATOM 779 N N . VAL A 1 105 ? -1.609 1.930 3.185 1.00 94.19 105 VAL A N 1
ATOM 780 C CA . VAL A 1 105 ? -1.969 0.945 4.216 1.00 94.19 105 VAL A CA 1
ATOM 781 C C . VAL A 1 105 ? -1.789 1.524 5.620 1.00 94.19 105 VAL A C 1
ATOM 783 O O . VAL A 1 105 ? -2.616 1.256 6.492 1.00 94.19 105 VAL A O 1
ATOM 786 N N . THR A 1 106 ? -0.761 2.344 5.842 1.00 93.69 106 THR A N 1
ATOM 787 C CA . THR A 1 106 ? -0.577 3.052 7.116 1.00 93.69 106 THR A CA 1
ATOM 788 C C . THR A 1 106 ? -1.677 4.079 7.345 1.00 93.69 106 THR A C 1
ATOM 790 O O . THR A 1 106 ? -2.226 4.121 8.441 1.00 93.69 106 THR A O 1
ATOM 793 N N . VAL A 1 107 ? -2.041 4.871 6.330 1.00 93.75 107 VAL A N 1
ATOM 794 C CA . VAL A 1 107 ? -3.123 5.866 6.431 1.00 93.75 107 VAL A CA 1
ATOM 795 C C . VAL A 1 107 ? -4.448 5.199 6.807 1.00 93.75 107 VAL A C 1
ATOM 797 O O . VAL A 1 107 ? -5.092 5.643 7.752 1.00 93.75 107 VAL A O 1
ATOM 800 N N . ASP A 1 108 ? -4.818 4.090 6.157 1.00 91.19 108 ASP A N 1
ATOM 801 C CA . ASP A 1 108 ? -6.056 3.351 6.474 1.00 91.19 108 ASP A CA 1
ATOM 802 C C . ASP A 1 108 ? -6.077 2.790 7.906 1.00 91.19 108 ASP A C 1
ATOM 804 O O . ASP A 1 108 ? -7.143 2.636 8.506 1.00 91.19 108 ASP A O 1
ATOM 808 N N . ARG A 1 109 ? -4.907 2.449 8.459 1.00 91.38 109 ARG A N 1
ATOM 809 C CA . ARG A 1 109 ? -4.781 1.733 9.739 1.00 91.38 109 ARG A CA 1
ATOM 810 C C . ARG A 1 109 ? -4.355 2.610 10.917 1.00 91.38 109 ARG A C 1
ATOM 812 O O . ARG A 1 109 ? -4.339 2.120 12.044 1.00 91.38 109 ARG A O 1
ATOM 819 N N . SER A 1 110 ? -4.008 3.873 10.689 1.00 94.25 110 SER A N 1
ATOM 820 C CA . SER A 1 110 ? -3.420 4.738 11.713 1.00 94.25 110 SER A CA 1
ATOM 821 C C . SER A 1 110 ? -4.470 5.523 12.493 1.00 94.25 110 SER A C 1
ATOM 823 O O . SER A 1 110 ? -5.123 6.426 11.971 1.00 94.25 110 SER A O 1
ATOM 825 N N . VAL A 1 111 ? -4.562 5.238 13.793 1.00 94.44 111 VAL A N 1
ATOM 826 C CA . VAL A 1 111 ? -5.328 6.065 14.740 1.00 94.44 111 VAL A CA 1
ATOM 827 C C . VAL A 1 111 ? -4.738 7.477 14.836 1.00 94.44 111 VAL A C 1
ATOM 829 O O . VAL A 1 111 ? -5.482 8.442 14.968 1.00 94.44 111 VAL A O 1
ATOM 832 N N . SER A 1 112 ? -3.417 7.634 14.707 1.00 94.44 112 SER A N 1
ATOM 833 C CA . SER A 1 112 ? -2.769 8.953 14.735 1.00 94.44 112 SER A CA 1
ATOM 834 C C . SER A 1 112 ? -3.170 9.821 13.544 1.00 94.44 112 SER A C 1
ATOM 836 O O . SER A 1 112 ? -3.431 11.005 13.724 1.00 94.44 112 SER A O 1
ATOM 838 N N . VAL A 1 113 ? -3.261 9.241 12.340 1.00 95.50 113 VAL A N 1
ATOM 839 C CA . VAL A 1 113 ? -3.745 9.970 11.154 1.00 95.50 113 VAL A CA 1
ATOM 840 C C . VAL A 1 113 ? -5.198 10.391 11.349 1.00 95.50 113 VAL A C 1
ATOM 842 O O . VAL A 1 113 ? -5.543 11.527 11.041 1.00 95.50 113 VAL A O 1
ATOM 845 N N . PHE A 1 114 ? -6.030 9.519 11.925 1.00 95.88 114 PHE A N 1
ATOM 846 C CA . PHE A 1 114 ? -7.397 9.872 12.301 1.00 95.88 114 PHE A CA 1
ATOM 847 C C . PHE A 1 114 ? -7.444 11.059 13.282 1.00 95.88 114 PHE A C 1
ATOM 849 O O . PHE A 1 114 ? -8.135 12.036 13.006 1.00 95.88 114 PHE A O 1
ATOM 856 N N . LEU A 1 115 ? -6.687 11.019 14.385 1.00 95.00 115 LEU A N 1
ATOM 857 C CA . LEU A 1 115 ? -6.674 12.102 15.378 1.00 95.00 115 LEU A CA 1
ATOM 858 C C . LEU A 1 115 ? -6.191 13.428 14.779 1.00 95.00 115 LEU A C 1
ATOM 860 O O . LEU A 1 115 ? -6.819 14.459 15.001 1.00 95.00 115 LEU A O 1
ATOM 864 N N . LEU A 1 116 ? -5.131 13.402 13.967 1.00 95.44 116 LEU A N 1
ATOM 865 C CA . LEU A 1 116 ? -4.662 14.591 13.253 1.00 95.44 116 LEU A CA 1
ATOM 866 C C . LEU A 1 116 ? -5.706 15.117 12.266 1.00 95.44 116 LEU A C 1
ATOM 868 O O . LEU A 1 116 ? -5.861 16.326 12.152 1.00 95.44 116 LEU A O 1
ATOM 872 N N . GLY A 1 117 ? -6.451 14.237 11.591 1.00 95.50 117 GLY A N 1
ATOM 873 C CA . GLY A 1 117 ? -7.575 14.632 10.743 1.00 95.50 117 GLY A CA 1
ATOM 874 C C . GLY A 1 117 ? -8.670 15.358 11.526 1.00 95.50 117 GLY A C 1
ATOM 875 O O . GLY A 1 117 ? -9.181 16.375 11.066 1.00 95.50 117 GLY A O 1
ATOM 876 N N . GLN A 1 118 ? -8.976 14.894 12.741 1.00 95.50 118 GLN A N 1
ATOM 877 C CA . GLN A 1 118 ? -9.939 15.560 13.622 1.00 95.50 118 GLN A CA 1
ATOM 878 C C . GLN A 1 118 ? -9.442 16.932 14.087 1.00 95.50 118 GLN A C 1
ATOM 880 O O . GLN A 1 118 ? -10.216 17.883 14.057 1.00 95.50 118 GLN A O 1
ATOM 885 N N . MET A 1 119 ? -8.166 17.057 14.458 1.00 95.19 119 MET A N 1
ATOM 886 C CA . MET A 1 119 ? -7.571 18.342 14.851 1.00 95.19 119 MET A CA 1
ATOM 887 C C . MET A 1 119 ? -7.486 19.312 13.664 1.00 95.19 119 MET A C 1
ATOM 889 O O . MET A 1 119 ? -7.811 20.484 13.801 1.00 95.19 119 MET A O 1
ATOM 893 N N . ALA A 1 120 ? -7.117 18.826 12.476 1.00 95.75 120 ALA A N 1
ATOM 894 C CA . ALA A 1 120 ? -7.057 19.639 11.261 1.00 95.75 120 ALA A CA 1
ATOM 895 C C . ALA A 1 120 ? -8.437 20.160 10.829 1.00 95.75 120 ALA A C 1
ATOM 897 O O . ALA A 1 120 ? -8.528 21.239 10.249 1.00 95.75 120 ALA A O 1
ATOM 898 N N . ALA A 1 121 ? -9.506 19.412 11.119 1.00 94.94 121 ALA A N 1
ATOM 899 C CA . ALA A 1 121 ? -10.880 19.845 10.879 1.00 94.94 121 ALA A CA 1
ATOM 900 C C . ALA A 1 121 ? -11.391 20.873 11.911 1.00 94.94 121 ALA A C 1
ATOM 902 O O . ALA A 1 121 ? -12.372 21.556 11.632 1.00 94.94 121 ALA A O 1
ATOM 903 N N . HIS A 1 122 ? -10.733 20.996 13.070 1.00 93.50 122 HIS A N 1
ATOM 904 C CA . HIS A 1 122 ? -11.115 21.896 14.166 1.00 93.50 122 HIS A CA 1
ATOM 905 C C . HIS A 1 122 ? -9.876 22.665 14.672 1.00 93.50 122 HIS A C 1
ATOM 907 O O . HIS A 1 122 ? -9.438 22.451 15.803 1.00 93.50 122 HIS A O 1
ATOM 913 N N . PRO A 1 123 ? -9.269 23.530 13.835 1.00 91.50 123 PRO A N 1
ATOM 914 C CA . PRO A 1 123 ? -7.951 24.114 14.103 1.00 91.50 123 PRO A CA 1
ATOM 915 C C . PRO A 1 123 ? -7.906 25.039 15.328 1.00 91.50 123 PRO A C 1
ATOM 917 O O . PRO A 1 123 ? -6.836 25.221 15.905 1.00 91.50 123 PRO A O 1
ATOM 920 N N . ASP A 1 124 ? -9.050 25.593 15.732 1.00 94.06 124 ASP A N 1
ATOM 921 C CA . ASP A 1 124 ? -9.160 26.513 16.869 1.00 94.06 124 ASP A CA 1
ATOM 922 C C . ASP A 1 124 ? -9.475 25.793 18.199 1.00 94.06 124 ASP A C 1
ATOM 924 O O . ASP A 1 124 ? -9.508 26.422 19.258 1.00 94.06 124 ASP A O 1
ATOM 928 N N . GLU A 1 125 ? -9.701 24.472 18.175 1.00 91.50 125 GLU A N 1
ATOM 929 C CA . GLU A 1 125 ? -9.982 23.668 19.369 1.00 91.50 125 GLU A CA 1
ATOM 930 C C . GLU A 1 125 ? -8.702 23.044 19.948 1.00 91.50 125 GLU A C 1
ATOM 932 O O . GLU A 1 125 ? -7.913 22.402 19.251 1.00 91.50 125 GLU A O 1
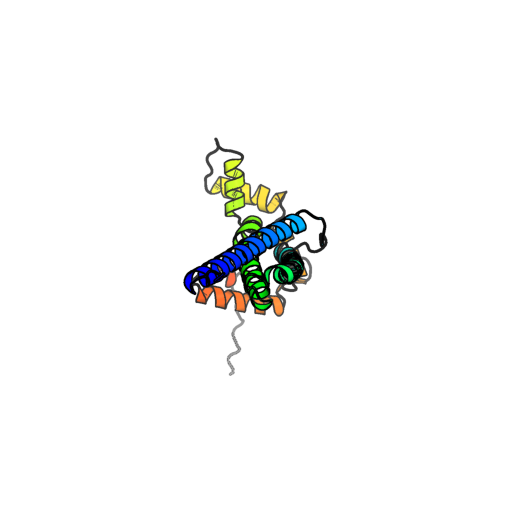ATOM 937 N N . SER A 1 126 ? -8.520 23.139 21.268 1.00 90.19 126 SER A N 1
ATOM 938 C CA . SER A 1 126 ? -7.468 22.394 21.964 1.00 90.19 126 SER A CA 1
ATOM 939 C C . SER A 1 126 ? -7.883 20.937 22.191 1.00 90.19 126 SER A C 1
ATOM 941 O O . SER A 1 126 ? -8.916 20.673 22.808 1.00 90.19 126 SER A O 1
ATOM 943 N N . PHE A 1 127 ? -7.051 19.987 21.765 1.00 91.81 127 PHE A N 1
ATOM 944 C CA . PHE A 1 127 ? -7.249 18.556 22.014 1.00 91.81 127 PHE A CA 1
ATOM 945 C C . PHE A 1 127 ? -6.371 18.076 23.170 1.00 91.81 127 PHE A C 1
ATOM 947 O O . PHE A 1 127 ? -5.159 17.919 23.019 1.00 91.81 127 PHE A O 1
ATOM 954 N N . ASP A 1 128 ? -6.992 17.801 24.314 1.00 93.94 128 ASP A N 1
ATOM 955 C CA . ASP A 1 128 ? -6.370 17.039 25.394 1.00 93.94 128 ASP A CA 1
ATOM 956 C C . ASP A 1 128 ? -6.643 15.526 25.251 1.00 93.94 128 ASP A C 1
ATOM 958 O O . ASP A 1 128 ? -7.284 15.056 24.303 1.00 93.94 128 ASP A O 1
ATOM 962 N N . ALA A 1 129 ? -6.117 14.737 26.190 1.00 94.19 129 ALA A N 1
ATOM 963 C CA . ALA A 1 129 ? -6.241 13.282 26.161 1.00 94.19 129 ALA A CA 1
ATOM 964 C C . ALA A 1 129 ? -7.691 12.793 26.331 1.00 94.19 129 ALA A C 1
ATOM 966 O O . ALA A 1 129 ? -8.063 11.771 25.748 1.00 94.19 129 ALA A O 1
ATOM 967 N N . ASP A 1 130 ? -8.510 13.505 27.105 1.00 94.94 130 ASP A N 1
ATOM 968 C CA . ASP A 1 130 ? -9.888 13.102 27.383 1.00 94.94 130 ASP A CA 1
ATOM 969 C C . ASP A 1 130 ? -10.802 13.429 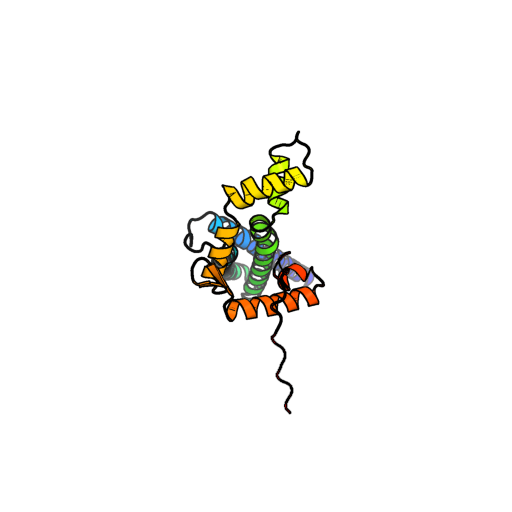26.205 1.00 94.94 130 ASP A C 1
ATOM 971 O O . ASP A 1 130 ? -11.596 12.585 25.782 1.00 94.94 130 ASP A O 1
ATOM 975 N N . ARG A 1 131 ? -10.606 14.592 25.577 1.00 92.81 131 ARG A N 1
ATOM 976 C CA . ARG A 1 131 ? -11.243 14.944 24.310 1.00 92.81 131 ARG A CA 1
ATOM 977 C C . ARG A 1 131 ? -10.846 13.975 23.203 1.00 92.81 131 ARG A C 1
ATOM 979 O O . ARG A 1 131 ? -11.724 13.497 22.485 1.00 92.81 131 ARG A O 1
ATOM 986 N N . ALA A 1 132 ? -9.560 13.636 23.083 1.00 94.25 132 ALA A N 1
ATOM 987 C CA . ALA A 1 132 ? -9.093 12.661 22.098 1.00 94.25 132 ALA A CA 1
ATOM 988 C C . ALA A 1 132 ? -9.745 11.283 22.304 1.00 94.25 132 ALA A C 1
ATOM 990 O O . ALA A 1 132 ? -10.161 10.654 21.329 1.00 94.25 132 ALA A O 1
ATOM 991 N N . ARG A 1 133 ? -9.897 10.837 23.560 1.00 96.12 133 ARG A N 1
ATOM 992 C CA . ARG A 1 133 ? -10.603 9.592 23.896 1.00 96.12 133 ARG A CA 1
ATOM 993 C C 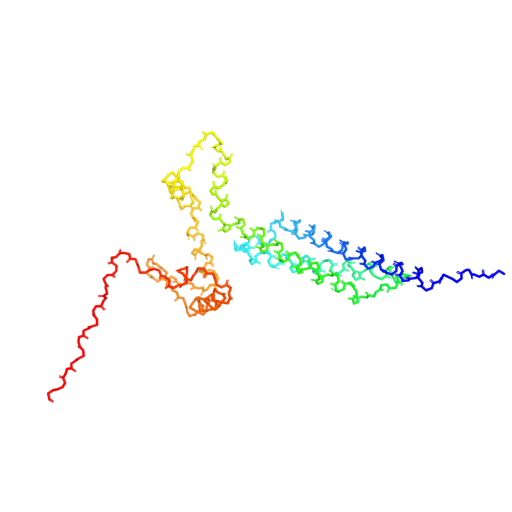. ARG A 1 133 ? -12.083 9.661 23.526 1.00 96.12 133 ARG A C 1
ATOM 995 O O . ARG A 1 133 ? -12.570 8.765 22.848 1.00 96.12 133 ARG A O 1
ATOM 1002 N N . ALA A 1 134 ? -12.773 10.742 23.884 1.00 95.31 134 ALA A N 1
ATOM 1003 C CA . ALA A 1 134 ? -14.184 10.923 23.551 1.00 95.31 134 ALA A CA 1
ATOM 1004 C C . ALA A 1 134 ? -14.428 10.912 22.031 1.00 95.31 134 ALA A C 1
ATOM 1006 O O . ALA A 1 134 ? -15.374 10.288 21.554 1.00 95.31 134 ALA A O 1
ATOM 1007 N N . VAL A 1 135 ? -13.552 11.562 21.258 1.00 95.25 135 VAL A N 1
ATOM 1008 C CA . VAL A 1 135 ? -13.623 11.570 19.789 1.00 95.25 135 VAL A CA 1
ATOM 1009 C C . VAL A 1 135 ? -13.308 10.191 19.206 1.00 95.25 135 VAL A C 1
ATOM 1011 O O . VAL A 1 135 ? -13.976 9.760 18.265 1.00 95.25 135 VAL A O 1
ATOM 1014 N N . PHE A 1 136 ? -12.330 9.475 19.763 1.00 96.00 136 PHE A N 1
ATOM 1015 C CA . PHE A 1 136 ? -12.040 8.098 19.369 1.00 96.00 136 PHE A CA 1
ATOM 1016 C C . PHE A 1 136 ? -13.254 7.185 19.586 1.00 96.00 136 PHE A C 1
ATOM 1018 O O . PHE A 1 136 ? -13.675 6.497 18.657 1.00 96.00 136 PHE A O 1
ATOM 1025 N N . ASP A 1 137 ? -13.879 7.234 20.759 1.00 96.56 137 ASP A N 1
ATOM 1026 C CA . ASP A 1 137 ? -15.032 6.388 21.067 1.00 96.56 137 ASP A CA 1
ATOM 1027 C C . ASP A 1 137 ? -16.248 6.750 20.202 1.00 96.56 137 ASP A C 1
ATOM 1029 O O . ASP A 1 137 ? -16.841 5.882 19.559 1.00 96.56 137 ASP A O 1
ATOM 1033 N N . ALA A 1 138 ? -16.594 8.036 20.116 1.00 96.38 138 ALA A N 1
ATOM 1034 C CA . ALA A 1 138 ? -17.778 8.477 19.384 1.00 96.38 138 ALA A CA 1
ATOM 1035 C C . ALA A 1 138 ? -17.634 8.299 17.865 1.00 96.38 138 ALA A C 1
ATOM 1037 O O . ALA A 1 138 ? -18.550 7.810 17.204 1.00 96.38 138 ALA A O 1
ATOM 1038 N N . VAL A 1 139 ? -16.488 8.687 17.297 1.00 95.94 139 VAL A N 1
ATOM 1039 C CA . VAL A 1 139 ? -16.308 8.746 15.841 1.00 95.94 139 VAL A CA 1
ATOM 1040 C C . VAL A 1 139 ? -15.608 7.500 15.312 1.00 95.94 139 VAL A C 1
ATOM 1042 O O . VAL A 1 139 ? -16.120 6.874 14.388 1.00 95.94 139 VAL A O 1
ATOM 1045 N N . TYR A 1 140 ? -14.461 7.112 15.874 1.00 95.44 140 TYR A N 1
ATOM 1046 C CA . TYR A 1 140 ? -13.673 5.995 15.337 1.00 95.44 140 TYR A CA 1
ATOM 1047 C C . TYR A 1 140 ? -14.327 4.637 15.627 1.00 95.44 140 TYR A C 1
ATOM 1049 O O . TYR A 1 140 ? -14.431 3.793 14.731 1.00 95.44 140 TYR A O 1
ATOM 1057 N N . LEU A 1 141 ? -14.789 4.427 16.864 1.00 95.69 141 LEU A N 1
ATOM 1058 C CA . LEU A 1 141 ? -15.485 3.199 17.254 1.00 95.69 141 LEU A CA 1
ATOM 1059 C C . LEU A 1 141 ? -16.974 3.252 16.903 1.00 95.69 141 LEU A C 1
ATOM 1061 O O . LEU A 1 141 ? -17.476 2.307 16.304 1.00 95.69 141 LEU A O 1
ATOM 1065 N N . GLY A 1 142 ? -17.658 4.352 17.229 1.00 95.81 142 GLY A N 1
ATOM 1066 C CA . GLY A 1 142 ? -19.090 4.526 16.981 1.00 95.81 142 GLY A CA 1
ATOM 1067 C C . GLY A 1 142 ? -19.424 4.719 15.502 1.00 95.81 142 GLY A C 1
ATOM 1068 O O . GLY A 1 142 ? -19.910 3.801 14.845 1.00 95.81 142 GLY A O 1
ATOM 1069 N N . THR A 1 143 ? -19.170 5.911 14.961 1.00 95.38 143 THR A N 1
ATOM 1070 C CA . THR A 1 143 ? -19.593 6.272 13.595 1.00 95.38 143 THR A CA 1
ATOM 1071 C C . THR A 1 143 ? -18.898 5.447 12.511 1.00 95.38 143 THR A C 1
ATOM 1073 O O . THR A 1 143 ? -19.549 4.947 11.595 1.00 95.38 143 THR A O 1
ATOM 1076 N N . PHE A 1 144 ? -17.576 5.288 12.588 1.00 94.06 144 PHE A N 1
ATOM 1077 C CA . PHE A 1 144 ? -16.795 4.589 11.562 1.00 94.06 144 PHE A CA 1
ATOM 1078 C C . PHE A 1 144 ? -16.811 3.069 11.722 1.00 94.06 144 PHE A C 1
ATOM 1080 O O . PHE A 1 144 ? -16.385 2.371 10.799 1.00 94.06 144 PHE A O 1
ATOM 1087 N N . ARG A 1 145 ? -17.286 2.549 12.865 1.00 94.88 145 ARG A N 1
ATOM 1088 C CA . ARG A 1 145 ? -17.405 1.106 13.139 1.00 94.88 145 ARG A CA 1
ATOM 1089 C C . ARG A 1 145 ? -16.127 0.330 12.828 1.00 94.88 145 ARG A C 1
ATOM 1091 O O . ARG A 1 145 ? -16.135 -0.743 12.211 1.00 94.88 145 ARG A O 1
ATOM 1098 N N . GLN A 1 146 ? -14.986 0.919 13.193 1.00 92.69 146 GLN A N 1
ATOM 1099 C CA . GLN A 1 146 ? -13.688 0.387 12.792 1.00 92.69 146 GLN A CA 1
ATOM 1100 C C . GLN A 1 146 ? -13.432 -0.988 13.408 1.00 92.69 146 GLN A C 1
ATOM 1102 O O . GLN A 1 146 ? -12.836 -1.837 12.753 1.00 92.69 146 GLN A O 1
ATOM 1107 N N . MET A 1 147 ? -13.928 -1.272 14.615 1.00 93.88 147 MET A N 1
ATOM 1108 C CA . MET A 1 147 ? -13.748 -2.589 15.237 1.00 93.88 147 MET A CA 1
ATOM 1109 C C . MET A 1 147 ? -14.476 -3.695 14.479 1.00 93.88 147 MET A C 1
ATOM 1111 O O . MET A 1 147 ? -13.902 -4.758 14.237 1.00 93.88 147 MET A O 1
ATOM 1115 N N . GLU A 1 148 ? -15.706 -3.444 14.043 1.00 93.56 148 GLU A N 1
ATOM 1116 C CA . GLU A 1 148 ? -16.491 -4.393 13.260 1.00 93.56 148 GLU A CA 1
ATOM 1117 C C . GLU A 1 148 ? -15.870 -4.622 11.893 1.00 93.56 148 GLU A C 1
ATOM 1119 O O . GLU A 1 148 ? -15.753 -5.772 11.462 1.00 93.56 148 GLU A O 1
ATOM 1124 N N . ARG A 1 149 ? -15.388 -3.552 11.248 1.00 91.94 149 ARG A N 1
ATOM 1125 C CA . ARG A 1 149 ? -14.605 -3.673 10.018 1.00 91.94 149 ARG A CA 1
ATOM 1126 C C . ARG A 1 149 ? -13.388 -4.569 10.245 1.00 91.94 149 ARG A C 1
ATOM 1128 O O . ARG A 1 149 ? -13.211 -5.536 9.510 1.00 91.94 149 ARG A O 1
ATOM 1135 N N . ARG A 1 150 ? -12.577 -4.326 11.281 1.00 93.38 150 ARG A N 1
ATOM 1136 C CA . ARG A 1 150 ? -11.379 -5.143 11.557 1.00 93.38 150 ARG A CA 1
ATOM 1137 C C . ARG A 1 150 ? -11.726 -6.597 11.882 1.00 93.38 150 ARG A C 1
ATOM 1139 O O . ARG A 1 150 ? -11.041 -7.491 11.390 1.00 93.38 150 ARG A O 1
ATOM 1146 N N . LEU A 1 151 ? -12.793 -6.867 12.635 1.00 94.12 151 LEU A N 1
ATOM 1147 C CA . LEU A 1 151 ? -13.260 -8.237 12.885 1.00 94.12 151 LEU A CA 1
ATOM 1148 C C . LEU A 1 151 ? -13.716 -8.933 11.599 1.00 94.12 151 LEU A C 1
ATOM 1150 O O . LEU A 1 151 ? -13.364 -10.094 11.381 1.00 94.12 151 LEU A O 1
ATOM 1154 N N . ALA A 1 152 ? -14.434 -8.232 10.720 1.00 92.75 152 ALA A N 1
ATOM 1155 C CA . ALA A 1 152 ? -14.823 -8.757 9.415 1.00 92.75 152 ALA A CA 1
ATOM 1156 C C . ALA A 1 152 ? -13.595 -9.076 8.544 1.00 92.75 152 ALA A C 1
ATOM 1158 O O . ALA A 1 152 ? -13.538 -10.145 7.937 1.00 92.75 152 ALA A O 1
ATOM 1159 N N . GLU A 1 153 ? -12.575 -8.211 8.546 1.00 93.62 153 GLU A N 1
ATOM 1160 C CA . GLU A 1 153 ? -11.299 -8.452 7.861 1.00 93.62 153 GLU A CA 1
ATOM 1161 C C . GLU A 1 153 ? -10.563 -9.678 8.444 1.00 93.62 153 GLU A C 1
ATOM 1163 O O . GLU A 1 153 ? -10.047 -10.508 7.690 1.00 93.62 153 GLU A O 1
ATOM 1168 N N . GLN A 1 154 ? -10.547 -9.852 9.773 1.00 95.44 154 GLN A N 1
ATOM 1169 C CA . GLN A 1 154 ? -9.941 -11.030 10.414 1.00 95.44 154 GLN A CA 1
ATOM 1170 C C . GLN A 1 154 ? -10.711 -12.319 10.115 1.00 95.44 154 GLN A C 1
ATOM 1172 O O . GLN A 1 154 ? -10.092 -13.372 9.942 1.00 95.44 154 GLN A O 1
ATOM 1177 N N . LYS A 1 155 ? -12.043 -12.245 10.032 1.00 95.00 155 LYS A N 1
ATOM 1178 C CA . LYS A 1 155 ? -12.902 -13.365 9.633 1.00 95.00 155 LYS A CA 1
ATOM 1179 C C . LYS A 1 155 ? -12.634 -13.752 8.182 1.00 95.00 155 LYS A C 1
ATOM 1181 O O . LYS A 1 155 ? -12.401 -14.923 7.908 1.00 95.00 155 LYS A O 1
ATOM 1186 N N . ALA A 1 156 ? -12.606 -12.777 7.272 1.00 92.88 156 ALA A N 1
ATOM 1187 C CA . ALA A 1 156 ? -12.294 -12.996 5.860 1.00 92.88 156 ALA A CA 1
ATOM 1188 C C . ALA A 1 156 ? -10.878 -13.564 5.661 1.00 92.88 156 ALA A C 1
ATOM 1190 O O . ALA A 1 156 ? -10.664 -14.406 4.795 1.00 92.88 156 ALA A O 1
ATOM 1191 N N . SER A 1 157 ? -9.929 -13.167 6.512 1.00 93.31 157 SER A N 1
ATOM 1192 C CA . SER A 1 157 ? -8.575 -13.726 6.525 1.00 93.31 157 SER A CA 1
ATOM 1193 C C . SER A 1 157 ? -8.488 -15.119 7.157 1.00 93.31 157 SER A C 1
ATOM 1195 O O . SER A 1 157 ? -7.420 -15.712 7.110 1.00 93.31 157 SER A O 1
ATOM 1197 N N . GLY A 1 158 ? -9.547 -15.645 7.783 1.00 96.00 158 GLY A N 1
ATOM 1198 C CA . GLY A 1 158 ? -9.532 -16.946 8.465 1.00 96.00 158 GLY A CA 1
ATOM 1199 C C . GLY A 1 158 ? -8.858 -16.948 9.844 1.00 96.00 158 GLY A C 1
ATOM 1200 O O . GLY A 1 158 ? -8.655 -18.010 10.431 1.00 96.00 158 GLY A O 1
ATOM 1201 N N . ASN A 1 159 ? -8.515 -15.781 10.397 1.00 97.12 159 ASN A N 1
ATOM 1202 C CA . ASN A 1 159 ? -7.838 -15.671 11.694 1.00 97.12 159 ASN A CA 1
ATOM 1203 C C . ASN A 1 159 ? -8.801 -15.807 12.881 1.00 97.12 159 ASN A C 1
ATOM 1205 O O . ASN A 1 159 ? -8.389 -16.229 13.965 1.00 97.12 159 ASN A O 1
ATOM 1209 N N . VAL A 1 160 ? -10.079 -15.482 12.677 1.00 97.31 160 VAL A N 1
ATOM 1210 C CA . VAL A 1 160 ? -11.150 -15.667 13.663 1.00 97.31 160 VAL A CA 1
ATOM 1211 C C . VAL A 1 160 ? -12.337 -16.398 13.046 1.00 97.31 160 VAL A C 1
ATOM 1213 O O . VAL A 1 160 ? -12.596 -16.281 11.849 1.00 97.31 160 VAL A O 1
ATOM 1216 N N . ALA A 1 161 ? -13.067 -17.139 13.872 1.00 96.44 161 ALA A N 1
ATOM 1217 C CA . ALA A 1 161 ? -14.301 -17.822 13.502 1.00 96.44 161 ALA A CA 1
ATOM 1218 C C . ALA A 1 161 ? -15.428 -17.433 14.472 1.00 96.44 161 ALA A C 1
ATOM 1220 O O . ALA A 1 161 ? -15.149 -17.226 15.657 1.00 96.44 161 ALA A O 1
ATOM 1221 N N . PRO A 1 162 ? -16.682 -17.317 14.002 1.00 95.00 162 PRO A N 1
ATOM 1222 C CA . PRO A 1 162 ? -17.816 -17.052 14.879 1.00 95.00 162 PRO A CA 1
ATOM 1223 C C . PRO A 1 162 ? -18.030 -18.220 15.853 1.00 95.00 162 PRO A C 1
ATOM 1225 O O . PRO A 1 162 ? -17.889 -19.387 15.478 1.00 95.00 162 PRO A O 1
ATOM 1228 N N . ARG A 1 163 ? -18.376 -17.908 17.102 1.00 95.44 163 ARG A N 1
ATOM 1229 C CA . ARG A 1 163 ? -18.759 -18.878 18.135 1.00 95.44 163 ARG A CA 1
ATOM 1230 C C . ARG A 1 163 ? -19.767 -18.224 19.076 1.00 95.44 163 ARG A C 1
ATOM 1232 O O . ARG A 1 163 ? -19.394 -17.351 19.852 1.00 95.44 163 ARG A O 1
ATOM 1239 N N . GLY A 1 164 ? -21.018 -18.681 19.022 1.00 91.19 164 GLY A N 1
ATOM 1240 C CA . GLY A 1 164 ? -22.114 -18.043 19.752 1.00 91.19 164 GLY A CA 1
ATOM 1241 C C . GLY A 1 164 ? -22.358 -16.624 19.239 1.00 91.19 164 GLY A C 1
ATOM 1242 O O . GLY A 1 164 ? -22.461 -16.412 18.032 1.00 91.19 164 GLY A O 1
ATOM 1243 N N . ASP A 1 165 ? -22.406 -15.672 20.162 1.00 89.38 165 ASP A N 1
ATOM 1244 C CA . ASP A 1 165 ? -22.529 -14.231 19.924 1.00 89.38 165 ASP A CA 1
ATOM 1245 C C . ASP A 1 165 ? -21.188 -13.534 19.618 1.00 89.38 165 ASP A C 1
ATOM 1247 O O . ASP A 1 165 ? -21.166 -12.352 19.278 1.00 89.38 165 ASP A O 1
ATOM 1251 N N . GLY A 1 166 ? -20.068 -14.258 19.704 1.00 92.38 166 GLY A N 1
ATOM 1252 C CA . GLY A 1 166 ? -18.727 -13.696 19.584 1.00 92.38 166 GLY A CA 1
ATOM 1253 C C . GLY A 1 166 ? -17.834 -14.372 18.546 1.00 92.38 166 GLY A C 1
ATOM 1254 O O . GLY A 1 166 ? -18.269 -15.101 17.651 1.00 92.38 166 GLY A O 1
ATOM 1255 N N . TYR A 1 167 ? -16.532 -14.120 18.686 1.00 95.75 167 TYR A N 1
ATOM 1256 C CA . TYR A 1 167 ? -15.481 -14.661 17.829 1.00 95.75 167 TYR A CA 1
ATOM 1257 C C . TYR A 1 167 ? -14.419 -15.379 18.655 1.00 95.75 167 TYR A C 1
ATOM 1259 O O . TYR A 1 167 ? -14.063 -14.952 19.751 1.00 95.75 167 TYR A O 1
ATOM 1267 N N . VAL A 1 168 ? -13.854 -16.442 18.090 1.00 96.50 168 VAL A N 1
ATOM 1268 C CA . VAL A 1 168 ? -12.697 -17.146 18.648 1.00 96.50 168 VAL A CA 1
ATOM 1269 C C . VAL A 1 168 ? -11.556 -17.199 17.647 1.00 96.50 168 VAL A C 1
ATOM 1271 O O . VAL A 1 168 ? -11.766 -17.294 16.438 1.00 96.50 168 VAL A O 1
ATOM 1274 N N . ILE A 1 169 ? -10.327 -17.166 18.158 1.00 96.94 169 ILE A N 1
ATOM 1275 C CA . ILE A 1 169 ? -9.124 -17.276 17.335 1.00 96.94 169 ILE A CA 1
ATOM 1276 C C . ILE A 1 169 ? -8.982 -18.688 16.747 1.00 96.94 169 ILE A C 1
ATOM 1278 O O . ILE A 1 169 ? -9.079 -19.700 17.452 1.00 96.94 169 ILE A O 1
ATOM 1282 N N . THR A 1 170 ? -8.710 -18.773 15.449 1.00 98.12 170 THR A N 1
ATOM 1283 C CA . THR A 1 170 ? -8.499 -20.046 14.744 1.00 98.12 170 THR A CA 1
ATOM 1284 C C . THR A 1 170 ? -7.062 -20.557 14.934 1.00 98.12 170 THR A C 1
ATOM 1286 O O . THR A 1 170 ? -6.193 -19.823 15.420 1.00 98.12 170 THR A O 1
ATOM 1289 N N . PRO A 1 171 ? -6.744 -21.809 14.546 1.00 98.00 171 PRO A N 1
ATOM 1290 C CA . PRO A 1 171 ? -5.354 -22.266 14.471 1.00 98.00 171 PRO A CA 1
ATOM 1291 C C . PRO A 1 171 ? -4.469 -21.359 13.603 1.00 98.00 171 PRO A C 1
ATOM 1293 O O . PRO A 1 171 ? -3.326 -21.089 13.979 1.00 98.00 171 PRO A O 1
ATOM 1296 N N . GLN A 1 172 ? -5.015 -20.844 12.495 1.00 97.69 172 GLN A N 1
ATOM 1297 C CA . GLN A 1 172 ? -4.334 -19.891 11.622 1.00 97.69 172 GLN A CA 1
ATOM 1298 C C . GLN A 1 172 ? -4.065 -18.567 12.345 1.00 97.69 172 GLN A C 1
ATOM 1300 O O . GLN A 1 172 ? -2.923 -18.113 12.364 1.00 97.69 172 GLN A O 1
ATOM 1305 N N . GLY A 1 173 ? -5.069 -17.994 13.017 1.00 96.94 173 GLY A N 1
ATOM 1306 C CA . GLY A 1 173 ? -4.892 -16.771 13.801 1.00 96.94 173 GLY A CA 1
ATOM 1307 C C . GLY A 1 173 ? -3.825 -16.935 14.886 1.00 96.94 173 GLY A C 1
ATOM 1308 O O . GLY A 1 173 ? -2.972 -16.067 15.066 1.00 96.94 173 GLY A O 1
ATOM 1309 N N . ARG A 1 174 ? -3.783 -18.097 15.555 1.00 96.44 174 ARG A N 1
ATOM 1310 C CA . ARG A 1 174 ? -2.721 -18.413 16.526 1.00 96.44 174 ARG A CA 1
ATOM 1311 C C . ARG A 1 174 ? -1.340 -18.479 15.874 1.00 96.44 174 ARG A C 1
ATOM 1313 O O . ARG A 1 174 ? -0.369 -18.035 16.481 1.00 96.44 174 ARG A O 1
ATOM 1320 N N . ALA A 1 175 ? -1.225 -19.043 14.672 1.00 96.88 175 ALA A N 1
ATOM 1321 C CA . ALA A 1 175 ? 0.035 -19.060 13.930 1.00 96.88 175 ALA A CA 1
ATOM 1322 C C . ALA A 1 175 ? 0.478 -17.647 13.532 1.00 96.88 175 ALA A C 1
ATOM 1324 O O . ALA A 1 175 ? 1.642 -17.298 13.734 1.00 96.88 175 ALA A O 1
ATOM 1325 N N . PHE A 1 176 ? -0.459 -16.820 13.065 1.00 95.56 176 PHE A N 1
ATOM 1326 C CA . PHE A 1 176 ? -0.213 -15.421 12.734 1.00 95.56 176 PHE A CA 1
ATOM 1327 C C . PHE A 1 176 ? 0.311 -14.630 13.940 1.00 95.56 176 PHE A C 1
ATOM 1329 O O . PHE A 1 176 ? 1.342 -13.975 13.832 1.00 95.56 176 PHE A O 1
ATOM 1336 N N . ILE A 1 177 ? -0.320 -14.750 15.113 1.00 95.12 177 ILE A N 1
ATOM 1337 C CA . ILE A 1 177 ? 0.131 -14.073 16.342 1.00 95.12 177 ILE A CA 1
ATOM 1338 C C . ILE A 1 177 ? 1.531 -14.533 16.773 1.00 95.12 177 ILE A C 1
ATOM 1340 O O . ILE A 1 177 ? 2.351 -13.707 17.175 1.00 95.12 177 ILE A O 1
ATOM 1344 N N . ARG A 1 178 ? 1.864 -15.827 16.636 1.00 94.75 178 ARG A N 1
ATOM 1345 C CA . ARG A 1 178 ? 3.233 -16.313 16.903 1.00 94.75 178 ARG A CA 1
ATOM 1346 C C . ARG A 1 178 ? 4.256 -15.692 15.956 1.00 94.75 178 ARG A C 1
ATOM 1348 O O . ARG A 1 178 ? 5.324 -15.279 16.407 1.00 9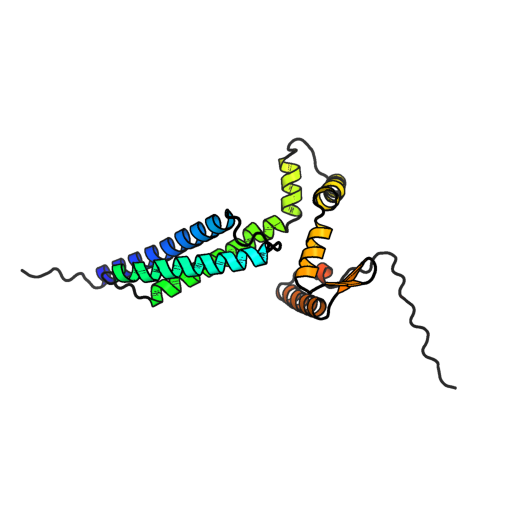4.75 178 ARG A O 1
ATOM 1355 N N . PHE A 1 179 ? 3.925 -15.621 14.668 1.00 95.50 179 PHE A N 1
ATOM 1356 C CA . PHE A 1 179 ? 4.769 -14.984 13.661 1.00 95.50 179 PHE A CA 1
ATOM 1357 C C . PHE A 1 179 ? 4.942 -13.485 13.941 1.00 95.50 179 PHE A C 1
ATOM 1359 O O . PHE A 1 179 ? 6.071 -13.008 14.020 1.00 95.50 179 PHE A O 1
ATOM 1366 N N . ALA A 1 180 ? 3.854 -12.758 14.202 1.00 94.50 180 ALA A N 1
ATOM 1367 C CA . ALA A 1 180 ? 3.902 -11.350 14.588 1.00 94.50 180 ALA A CA 1
ATOM 1368 C C . ALA A 1 180 ? 4.765 -11.139 15.844 1.00 94.50 180 ALA A C 1
ATOM 1370 O O . ALA A 1 180 ? 5.579 -10.220 15.888 1.00 94.50 180 ALA A O 1
ATOM 1371 N N . GLY A 1 181 ? 4.662 -12.035 16.832 1.00 94.25 181 GLY A N 1
ATOM 1372 C CA . GLY A 1 181 ? 5.496 -12.012 18.034 1.00 94.25 181 GLY A CA 1
ATOM 1373 C C . GLY A 1 181 ? 6.986 -12.196 17.748 1.00 94.25 181 GLY A C 1
ATOM 1374 O O . GLY A 1 181 ? 7.815 -11.579 18.413 1.00 94.25 181 GLY A O 1
ATOM 1375 N N . LEU A 1 182 ? 7.345 -13.017 16.757 1.00 95.12 182 LEU A N 1
ATOM 1376 C CA . LEU A 1 182 ? 8.732 -13.158 16.308 1.00 95.12 182 LEU A CA 1
ATOM 1377 C C . LEU A 1 182 ? 9.247 -11.855 15.690 1.00 95.12 182 LEU A C 1
ATOM 1379 O O . LEU A 1 182 ? 10.321 -11.395 16.072 1.00 95.12 182 LEU A O 1
ATOM 1383 N N . ILE A 1 183 ? 8.467 -11.248 14.793 1.00 94.81 183 ILE A N 1
ATOM 1384 C CA . ILE A 1 183 ? 8.815 -9.970 14.159 1.00 94.81 183 ILE A CA 1
ATOM 1385 C C . ILE A 1 183 ? 8.961 -8.867 15.212 1.00 94.81 183 ILE A C 1
ATOM 1387 O O . ILE A 1 183 ? 9.968 -8.165 15.223 1.00 94.81 183 ILE A O 1
ATOM 1391 N N . ALA A 1 184 ? 8.023 -8.764 16.154 1.00 93.38 184 ALA A N 1
ATOM 1392 C CA . ALA A 1 184 ? 8.078 -7.758 17.210 1.00 93.38 184 ALA A CA 1
ATOM 1393 C C . ALA A 1 184 ? 9.339 -7.873 18.073 1.00 93.38 184 ALA A C 1
ATOM 1395 O O . ALA A 1 184 ? 9.959 -6.865 18.401 1.00 93.38 184 ALA A O 1
ATOM 1396 N N . ARG A 1 185 ? 9.773 -9.098 18.395 1.00 93.62 185 ARG A N 1
ATOM 1397 C CA . ARG A 1 185 ? 11.038 -9.317 19.112 1.00 93.62 185 ARG A CA 1
ATOM 1398 C C . ARG A 1 185 ? 12.252 -8.950 18.265 1.00 93.62 185 ARG A C 1
ATOM 1400 O O . ARG A 1 185 ? 13.169 -8.318 18.781 1.00 93.62 185 ARG A O 1
ATOM 1407 N N . LEU A 1 186 ? 12.249 -9.324 16.986 1.00 96.69 186 LEU A N 1
ATOM 1408 C CA . LEU A 1 186 ? 13.351 -9.041 16.068 1.00 96.69 186 LEU A CA 1
ATOM 1409 C C . LEU A 1 186 ? 13.583 -7.531 15.911 1.00 96.69 186 LEU A C 1
ATOM 1411 O O . LEU A 1 186 ? 14.724 -7.081 15.942 1.00 96.69 186 LEU A O 1
ATOM 1415 N N . PHE A 1 187 ? 12.503 -6.754 15.813 1.00 95.44 187 PHE A N 1
ATOM 1416 C CA . PHE A 1 187 ? 12.549 -5.299 15.639 1.00 95.44 187 PHE A CA 1
ATOM 1417 C C . PHE A 1 187 ? 12.366 -4.504 16.944 1.00 95.44 187 PHE A C 1
ATOM 1419 O O . PHE A 1 187 ? 12.297 -3.280 16.900 1.00 95.44 187 PHE A O 1
ATOM 1426 N N . ARG A 1 188 ? 12.303 -5.177 18.104 1.00 94.06 188 ARG A N 1
ATOM 1427 C CA . ARG A 1 188 ? 12.101 -4.575 19.439 1.00 94.06 188 ARG A CA 1
ATOM 1428 C C . ARG A 1 188 ? 10.897 -3.621 19.515 1.00 94.06 188 ARG A C 1
ATOM 1430 O O . ARG A 1 188 ? 10.982 -2.548 20.107 1.00 94.06 188 ARG A O 1
ATOM 1437 N N . THR A 1 189 ? 9.772 -4.014 18.923 1.00 91.38 189 THR A N 1
ATOM 1438 C CA . THR A 1 189 ? 8.512 -3.259 19.002 1.00 91.38 189 THR A CA 1
ATOM 1439 C C . THR A 1 189 ? 7.713 -3.630 20.255 1.00 91.38 189 THR A C 1
ATOM 1441 O O . THR A 1 189 ? 8.012 -4.620 20.924 1.00 91.38 189 THR A O 1
ATOM 1444 N N . ASP A 1 190 ? 6.658 -2.869 20.560 1.00 87.06 190 ASP A N 1
ATOM 1445 C CA . ASP A 1 190 ? 5.797 -3.129 21.719 1.00 87.06 190 ASP A CA 1
ATOM 1446 C C . ASP A 1 190 ? 5.095 -4.497 21.617 1.00 87.06 190 ASP A C 1
ATOM 1448 O O . ASP A 1 190 ? 4.237 -4.728 20.763 1.00 87.06 190 ASP A O 1
ATOM 1452 N N . THR A 1 191 ? 5.466 -5.423 22.501 1.00 86.44 191 THR A N 1
ATOM 1453 C CA . THR A 1 191 ? 4.940 -6.793 22.532 1.00 86.44 191 THR A CA 1
ATOM 1454 C C . THR A 1 191 ? 3.595 -6.905 23.249 1.00 86.44 191 THR A C 1
ATOM 1456 O O . THR A 1 191 ? 2.927 -7.936 23.110 1.00 86.44 191 THR A O 1
ATOM 1459 N N . ARG A 1 192 ? 3.141 -5.858 23.960 1.00 86.88 192 ARG A N 1
ATOM 1460 C CA . ARG A 1 192 ? 1.833 -5.842 24.649 1.00 86.88 192 ARG A CA 1
ATOM 1461 C C . ARG A 1 192 ? 0.671 -6.012 23.675 1.00 86.88 192 ARG A C 1
ATOM 1463 O O . ARG A 1 192 ? -0.322 -6.647 24.011 1.00 86.88 192 ARG A O 1
ATOM 1470 N N . LEU A 1 193 ? 0.843 -5.533 22.442 1.00 83.75 193 LEU A N 1
ATOM 1471 C CA . LEU A 1 193 ? -0.122 -5.678 21.348 1.00 83.75 193 LEU A CA 1
ATOM 1472 C C . LEU A 1 193 ? -0.358 -7.142 20.928 1.00 83.75 193 LEU A C 1
ATOM 1474 O O . LEU A 1 193 ? -1.321 -7.432 20.225 1.00 83.75 193 LEU A O 1
ATOM 1478 N N . ILE A 1 194 ? 0.524 -8.061 21.335 1.00 87.81 194 ILE A N 1
ATOM 1479 C CA . ILE A 1 194 ? 0.549 -9.463 20.888 1.00 87.81 194 ILE A CA 1
ATOM 1480 C C . ILE A 1 194 ? 0.298 -10.412 22.059 1.00 87.81 194 ILE A C 1
ATOM 1482 O O . ILE A 1 194 ? -0.395 -11.414 21.901 1.00 87.81 194 ILE A O 1
ATOM 1486 N N . ALA A 1 195 ? 0.860 -10.101 23.230 1.00 81.06 195 ALA A N 1
ATOM 1487 C CA . ALA A 1 195 ? 0.710 -10.914 24.433 1.00 81.06 195 ALA A CA 1
ATOM 1488 C C . ALA A 1 195 ? -0.738 -10.942 24.955 1.00 81.06 195 ALA A C 1
ATOM 1490 O O . ALA A 1 195 ? -1.117 -11.893 25.635 1.00 81.06 195 ALA A O 1
ATOM 1491 N N . GLY A 1 196 ? -1.538 -9.930 24.598 1.00 72.06 196 GLY A N 1
ATOM 1492 C CA . GLY A 1 196 ? -2.851 -9.696 25.184 1.00 72.06 196 GLY A CA 1
ATOM 1493 C C . GLY A 1 196 ? -2.709 -9.125 26.594 1.00 72.06 196 GLY A C 1
ATOM 1494 O O . GLY A 1 196 ? -1.866 -9.554 27.379 1.00 72.06 196 GLY A O 1
ATOM 1495 N N . ALA A 1 197 ? -3.526 -8.131 26.924 1.00 66.38 197 ALA A N 1
ATOM 1496 C CA . ALA A 1 197 ? -3.691 -7.721 28.310 1.00 66.38 197 ALA A CA 1
ATOM 1497 C C . ALA A 1 197 ? -4.783 -8.594 28.936 1.00 66.38 197 ALA A C 1
ATOM 1499 O O . ALA A 1 197 ? -5.852 -8.762 28.345 1.00 66.38 197 ALA A O 1
ATOM 1500 N N . SER A 1 198 ? -4.541 -9.128 30.133 1.00 54.44 198 SER A N 1
ATOM 1501 C CA . SER A 1 198 ? -5.642 -9.604 30.970 1.00 54.44 198 SER A CA 1
ATOM 1502 C C . SER A 1 198 ? -6.549 -8.407 31.236 1.00 54.44 198 SER A C 1
ATOM 1504 O O . SER A 1 198 ? -6.076 -7.388 31.742 1.00 54.44 198 SER A O 1
ATOM 1506 N N . ALA A 1 199 ? -7.826 -8.498 30.862 1.00 49.69 199 ALA A N 1
ATOM 1507 C CA . ALA A 1 199 ? -8.789 -7.462 31.211 1.00 49.69 199 ALA A CA 1
ATOM 1508 C C . ALA A 1 199 ? -8.739 -7.235 32.735 1.00 49.69 199 ALA A C 1
ATOM 1510 O O . ALA A 1 199 ? -8.711 -8.224 33.481 1.00 49.69 199 ALA A O 1
ATOM 1511 N N . PRO A 1 200 ? -8.721 -5.981 33.223 1.00 45.09 200 PRO A N 1
ATOM 1512 C CA . PRO A 1 200 ? -8.892 -5.718 34.645 1.00 45.09 200 PRO A CA 1
ATOM 1513 C C . PRO A 1 200 ? -10.207 -6.368 35.104 1.00 45.09 200 PRO A C 1
ATOM 1515 O O . PRO A 1 200 ? -11.277 -5.968 34.657 1.00 45.09 200 PRO A O 1
ATOM 1518 N N . GLY A 1 201 ? -10.124 -7.416 35.932 1.00 47.22 201 GLY A N 1
ATOM 1519 C CA . GLY A 1 201 ? -11.291 -8.118 36.487 1.00 47.22 201 GLY A CA 1
ATOM 1520 C C . GLY A 1 201 ? -11.529 -9.558 36.016 1.00 47.22 201 GLY A C 1
ATOM 1521 O O . GLY A 1 201 ? -12.408 -10.217 36.566 1.00 47.22 201 GLY A O 1
ATOM 1522 N N . ALA A 1 202 ? -10.748 -10.106 35.077 1.00 45.88 202 ALA A N 1
ATOM 1523 C CA . ALA A 1 202 ? -10.773 -11.552 34.838 1.00 45.88 202 ALA A CA 1
ATOM 1524 C C . ALA A 1 202 ? -10.046 -12.258 35.995 1.00 45.88 202 ALA A C 1
ATOM 1526 O O . ALA A 1 202 ? -8.819 -12.375 35.990 1.00 45.88 202 ALA A O 1
ATOM 1527 N N . ALA A 1 203 ? -10.800 -12.663 37.023 1.00 39.66 203 ALA A N 1
ATOM 1528 C CA . ALA A 1 203 ? -10.279 -13.433 38.146 1.00 39.66 203 ALA A CA 1
ATOM 1529 C C . ALA A 1 203 ? -9.451 -14.621 37.621 1.00 39.66 203 ALA A C 1
ATOM 1531 O O . ALA A 1 203 ? -9.893 -15.298 36.685 1.00 39.66 203 ALA A O 1
ATOM 1532 N N . PRO A 1 204 ? -8.267 -14.908 38.193 1.00 44.69 204 PRO A N 1
ATOM 1533 C CA . PRO A 1 204 ? -7.561 -16.133 37.871 1.00 44.69 204 PRO A CA 1
ATOM 1534 C C . PRO A 1 204 ? -8.501 -17.279 38.228 1.00 44.69 204 PRO A C 1
ATOM 1536 O O . PRO A 1 204 ? -8.863 -17.440 39.393 1.00 44.69 204 PRO A O 1
ATOM 1539 N N . THR A 1 205 ? -8.930 -18.064 37.242 1.00 48.81 205 THR A N 1
ATOM 1540 C CA . THR A 1 205 ? -9.573 -19.348 37.512 1.00 48.81 205 THR A CA 1
ATOM 1541 C C . THR A 1 205 ? -8.572 -20.171 38.310 1.00 48.81 205 THR A C 1
ATOM 1543 O O . THR A 1 205 ? -7.602 -20.689 37.749 1.00 48.81 205 THR A O 1
ATOM 1546 N N . LEU A 1 206 ? -8.769 -20.214 39.629 1.00 45.91 206 LEU A N 1
ATOM 1547 C CA . LEU A 1 206 ? -8.072 -21.103 40.540 1.00 45.91 206 LEU A CA 1
ATOM 1548 C C . LEU A 1 206 ? -8.188 -22.507 39.947 1.00 45.91 206 LEU A C 1
ATOM 1550 O O . LEU A 1 206 ? -9.285 -23.049 39.818 1.00 45.91 206 LEU A O 1
ATOM 1554 N N . ARG A 1 207 ? -7.056 -23.082 39.528 1.00 46.72 207 ARG A N 1
ATOM 1555 C CA . ARG A 1 207 ? -6.996 -24.527 39.310 1.00 46.72 207 ARG A CA 1
ATOM 1556 C C . ARG A 1 207 ? -7.394 -25.177 40.638 1.00 46.72 207 ARG A C 1
ATOM 1558 O O . ARG A 1 207 ? -6.804 -24.793 41.651 1.00 46.72 207 ARG A O 1
ATOM 1565 N N . PRO A 1 208 ? -8.347 -26.122 40.665 1.00 48.41 208 PRO A N 1
ATOM 1566 C CA . PRO A 1 208 ? -8.593 -26.876 41.881 1.00 48.41 208 PRO A CA 1
ATOM 1567 C C . PRO A 1 208 ? -7.298 -27.603 42.291 1.00 48.41 208 PRO A C 1
ATOM 1569 O O . PRO A 1 208 ? -6.507 -27.973 41.408 1.00 48.41 208 PRO A O 1
ATOM 1572 N N . PRO A 1 209 ? -7.039 -27.760 43.603 1.00 45.16 209 PRO A N 1
ATOM 1573 C CA . PRO A 1 209 ? -5.879 -28.490 44.093 1.00 45.16 209 PRO A CA 1
ATOM 1574 C C . PRO A 1 209 ? -5.863 -29.887 43.474 1.00 45.16 209 PRO A C 1
ATOM 1576 O O . PRO A 1 209 ? -6.895 -30.548 43.404 1.00 45.16 209 PRO A O 1
ATOM 1579 N N . ARG A 1 210 ? -4.696 -30.321 42.990 1.00 50.78 210 ARG A N 1
ATOM 1580 C CA . ARG A 1 210 ? -4.493 -31.734 42.673 1.00 50.78 210 ARG A CA 1
ATOM 1581 C C . ARG A 1 210 ? -4.578 -32.499 43.985 1.00 50.78 210 ARG A C 1
ATOM 1583 O O . ARG A 1 210 ? -3.836 -32.167 44.906 1.00 50.78 210 ARG A O 1
ATOM 1590 N N . ASP A 1 211 ? -5.469 -33.480 44.024 1.00 56.50 211 ASP A N 1
ATOM 1591 C CA . ASP A 1 211 ? -5.600 -34.433 45.115 1.00 56.50 211 ASP A CA 1
ATOM 1592 C C . ASP A 1 211 ? -4.223 -34.966 45.536 1.00 56.50 211 ASP A C 1
ATOM 1594 O O . ASP A 1 211 ? -3.409 -35.395 44.709 1.00 56.50 211 ASP A O 1
ATOM 1598 N N . GLN A 1 212 ? -3.962 -34.870 46.835 1.00 43.31 212 GLN A N 1
ATOM 1599 C CA . GLN A 1 212 ? -2.851 -35.516 47.520 1.00 43.31 212 GLN A CA 1
ATOM 1600 C C . GLN A 1 212 ? -3.277 -36.970 47.784 1.00 43.31 212 GLN A C 1
ATOM 1602 O O . GLN A 1 212 ? -4.381 -37.162 48.289 1.00 43.31 212 GLN A O 1
ATOM 1607 N N . PRO A 1 213 ? -2.477 -37.985 47.418 1.00 49.31 213 PRO A N 1
ATOM 1608 C CA . PRO A 1 213 ? -2.807 -39.365 47.746 1.00 49.31 213 PRO A CA 1
ATOM 1609 C C . PRO A 1 213 ? -2.467 -39.662 49.213 1.00 49.31 213 PRO A C 1
ATOM 1611 O O . PRO A 1 213 ? -1.403 -39.247 49.684 1.00 49.31 213 PRO A O 1
ATOM 1614 N N . ASP A 1 214 ? -3.375 -40.378 49.880 1.00 51.91 214 ASP A N 1
ATOM 1615 C CA . ASP A 1 214 ? -3.138 -41.088 51.146 1.00 51.91 214 ASP A CA 1
ATOM 1616 C C . ASP A 1 214 ? -2.148 -42.254 50.963 1.00 51.91 214 ASP A C 1
ATOM 1618 O O . ASP A 1 214 ? -2.195 -42.919 49.896 1.00 51.91 214 ASP A O 1
#